Protein AF-A0A8T7E0Z8-F1 (afdb_monomer)

pLDDT: mean 89.21, std 12.43, range [36.22, 98.19]

Solvent-accessible surface area (backbone atoms only — not comparable to full-atom values): 10689 Å² total; per-residue (Å²): 96,47,60,47,101,85,69,46,82,72,46,82,66,68,66,33,73,78,75,70,43,74,81,34,28,75,43,94,92,25,42,79,48,28,55,31,69,34,90,83,66,40,49,34,35,26,38,23,43,36,38,66,87,48,61,83,74,34,41,53,45,33,23,52,83,53,35,34,35,33,34,78,54,96,43,99,46,40,29,39,28,16,30,32,50,44,98,86,53,36,30,38,37,34,30,42,32,56,85,49,95,92,49,66,42,33,40,34,40,29,41,35,41,74,61,92,69,58,57,64,38,74,30,55,72,43,84,73,48,69,48,38,46,80,67,67,44,96,71,61,54,60,52,39,45,41,76,75,53,94,61,25,34,41,36,35,22,50,27,87,91,38,97,87,46,46,72,45,83,45,79,50,68,70,84,78,81,86,62,90,82,72,80,78,76,73,132

Radius of gyration: 16.74 Å; Cα contacts (8 Å, |Δi|>4): 411; chains: 1; bounding box: 42×42×44 Å

Secondary structure (DSSP, 8-state):
-EE-TT--EEE--PPPHHHH-GGGSSSTTSSEEEEEEETTTEEEEEESS--TTS-TT-EEEEETTS-EEEE--SSTTEEEEEEEE-TTSPEEEEEEE---TTS--EEEEEEEE--SS-SEEEPEEEEEEEEEGGGT----EEEEEEE-STTEEEEEEE-TT-TT----EEEEE--SS--TT--PPP-

Nearest PDB structures (foldseek):
  7l5m-assembly1_A  TM=6.845E-01  e=2.514E+00  Escherichia coli
  3wvf-assembly2_B  TM=3.026E-01  e=6.698E+00  Escherichia coli UTI89

Structure (mmCIF, N/CA/C/O backbone):
data_AF-A0A8T7E0Z8-F1
#
_entry.id   AF-A0A8T7E0Z8-F1
#
loop_
_atom_site.group_PDB
_atom_site.id
_atom_site.type_symbol
_atom_site.label_atom_id
_atom_site.label_alt_id
_atom_site.label_comp_id
_atom_site.label_asym_id
_atom_site.label_entity_id
_atom_site.label_seq_id
_atom_site.pdbx_PDB_ins_code
_atom_site.Cartn_x
_atom_site.Cartn_y
_atom_site.Cartn_z
_atom_site.occupancy
_atom_site.B_iso_or_equiv
_atom_site.auth_seq_id
_atom_site.auth_comp_id
_atom_site.auth_asym_id
_atom_site.auth_atom_id
_atom_site.pdbx_PDB_model_num
ATOM 1 N N . ALA A 1 1 ? 10.326 -14.293 -6.756 1.00 81.19 1 ALA A N 1
ATOM 2 C CA . ALA A 1 1 ? 10.567 -15.648 -7.282 1.00 81.19 1 ALA A CA 1
ATOM 3 C C . ALA A 1 1 ? 9.232 -16.314 -7.600 1.00 81.19 1 ALA A C 1
ATOM 5 O O . ALA A 1 1 ? 8.250 -15.990 -6.938 1.00 81.19 1 ALA A O 1
ATOM 6 N N . SER A 1 2 ? 9.177 -17.195 -8.597 1.00 85.75 2 SER A N 1
ATOM 7 C CA . SER A 1 2 ? 8.034 -18.073 -8.858 1.00 85.75 2 SER A CA 1
ATOM 8 C C . SER A 1 2 ? 8.331 -19.482 -8.337 1.00 85.75 2 SER A C 1
ATOM 10 O O . SER A 1 2 ? 9.483 -19.922 -8.308 1.00 85.75 2 SER A O 1
ATOM 12 N N . TYR A 1 3 ? 7.290 -20.172 -7.868 1.00 93.06 3 TYR A N 1
ATOM 13 C CA . TYR A 1 3 ? 7.391 -21.507 -7.282 1.00 93.06 3 TYR A CA 1
ATOM 14 C C . TYR A 1 3 ? 6.322 -22.427 -7.870 1.00 93.06 3 TYR A C 1
ATOM 16 O O . TYR A 1 3 ? 5.216 -21.985 -8.189 1.00 93.06 3 TYR A O 1
ATOM 24 N N . SER A 1 4 ? 6.629 -23.718 -7.987 1.00 94.38 4 SER A N 1
ATOM 25 C CA . SER A 1 4 ? 5.628 -24.732 -8.315 1.00 94.38 4 SER A CA 1
ATOM 26 C C . SER A 1 4 ? 4.656 -24.920 -7.144 1.00 94.38 4 SER A C 1
ATOM 28 O O . SER A 1 4 ? 4.955 -24.576 -6.000 1.00 94.38 4 SER A O 1
ATOM 30 N N . ALA A 1 5 ? 3.509 -25.561 -7.385 1.00 95.62 5 ALA A N 1
ATOM 31 C CA . ALA A 1 5 ? 2.572 -25.932 -6.315 1.00 95.62 5 ALA A CA 1
ATOM 32 C C . ALA A 1 5 ? 3.169 -26.915 -5.281 1.00 95.62 5 ALA A C 1
ATOM 34 O O . ALA A 1 5 ? 2.545 -27.195 -4.262 1.00 95.62 5 ALA A O 1
ATOM 35 N N . ARG A 1 6 ? 4.369 -27.455 -5.539 1.00 96.25 6 ARG A N 1
ATOM 36 C CA . ARG A 1 6 ? 5.136 -28.295 -4.607 1.00 96.25 6 ARG A CA 1
ATOM 37 C C . ARG A 1 6 ? 6.185 -27.507 -3.818 1.00 96.25 6 ARG A C 1
ATOM 39 O O . ARG A 1 6 ? 6.915 -28.106 -3.037 1.00 96.25 6 ARG A O 1
ATOM 46 N N . GLY A 1 7 ? 6.269 -26.193 -4.023 1.00 93.88 7 GLY A N 1
ATOM 47 C CA . GLY A 1 7 ? 7.265 -25.327 -3.394 1.00 93.88 7 GLY A CA 1
ATOM 48 C C . GLY A 1 7 ? 8.644 -25.382 -4.053 1.00 93.88 7 GLY A C 1
ATOM 49 O O . GLY A 1 7 ? 9.616 -24.923 -3.462 1.00 93.88 7 GLY A O 1
ATOM 50 N N . GLU A 1 8 ? 8.761 -25.938 -5.261 1.00 96.75 8 GLU A N 1
ATOM 51 C CA . GLU A 1 8 ? 10.028 -25.937 -5.999 1.00 96.75 8 GLU A CA 1
ATOM 52 C C . GLU A 1 8 ? 10.253 -24.550 -6.601 1.00 96.75 8 GLU A C 1
ATOM 54 O O . GLU A 1 8 ? 9.352 -24.014 -7.245 1.00 96.75 8 GLU A O 1
ATOM 59 N N . HIS A 1 9 ? 11.436 -23.971 -6.393 1.00 95.56 9 HIS A N 1
ATOM 60 C CA . HIS A 1 9 ? 11.825 -22.712 -7.033 1.00 95.56 9 HIS A CA 1
ATOM 61 C C . HIS A 1 9 ? 11.876 -22.893 -8.552 1.00 95.56 9 HIS A C 1
ATOM 63 O O . HIS A 1 9 ? 12.417 -23.886 -9.040 1.00 95.56 9 HIS A O 1
ATOM 69 N N . LEU A 1 10 ? 11.277 -21.953 -9.281 1.00 94.69 10 LEU A N 1
ATOM 70 C CA . LEU A 1 10 ? 11.230 -21.965 -10.740 1.00 94.69 10 LEU A CA 1
ATOM 71 C C . LEU A 1 10 ? 12.103 -20.852 -11.317 1.00 94.69 10 LEU A C 1
ATOM 73 O O . LEU A 1 10 ? 12.987 -21.123 -12.126 1.00 94.69 10 LEU A O 1
ATOM 77 N N . GLU A 1 11 ? 11.869 -19.608 -10.901 1.00 93.88 11 GLU A N 1
ATOM 78 C CA . GLU A 1 11 ? 12.638 -18.463 -11.382 1.00 93.88 11 GLU A CA 1
ATOM 79 C C . GLU A 1 11 ? 12.689 -17.324 -10.361 1.00 93.88 11 GLU A C 1
ATOM 81 O O . GLU A 1 11 ? 11.813 -17.188 -9.502 1.00 93.88 11 GLU A O 1
ATOM 86 N N . ASP A 1 12 ? 13.688 -16.456 -10.489 1.00 91.81 12 ASP A N 1
ATOM 87 C CA . ASP A 1 12 ? 13.732 -15.196 -9.756 1.00 91.81 12 ASP A CA 1
ATOM 88 C C . ASP A 1 12 ? 13.070 -14.080 -10.555 1.00 91.81 12 ASP A C 1
ATOM 90 O O . ASP A 1 12 ? 13.230 -13.965 -11.768 1.00 91.81 12 ASP A O 1
ATOM 94 N N . VAL A 1 13 ? 12.339 -13.226 -9.843 1.00 88.31 13 VAL A N 1
ATOM 95 C CA . VAL A 1 13 ? 11.720 -12.041 -10.431 1.00 88.31 13 VAL A CA 1
ATOM 96 C C . VAL A 1 13 ? 12.538 -10.845 -9.985 1.00 88.31 13 VAL A C 1
ATOM 98 O O . VAL A 1 13 ? 12.692 -10.609 -8.787 1.00 88.31 13 VAL A O 1
ATOM 101 N N . ALA A 1 14 ? 13.088 -10.115 -10.947 1.00 91.69 14 ALA A N 1
ATOM 102 C CA . ALA A 1 14 ? 13.960 -8.994 -10.657 1.00 91.69 14 ALA A CA 1
ATOM 103 C C . ALA A 1 14 ? 13.147 -7.755 -10.253 1.00 91.69 14 ALA A C 1
ATOM 105 O O . ALA A 1 14 ? 12.224 -7.349 -10.958 1.00 91.69 14 ALA A O 1
ATOM 106 N N . LEU A 1 15 ? 13.525 -7.125 -9.140 1.00 94.69 15 LEU A N 1
ATOM 107 C CA . LEU A 1 15 ? 12.988 -5.823 -8.740 1.00 94.69 15 LEU A CA 1
ATOM 108 C C . LEU A 1 15 ? 13.509 -4.708 -9.667 1.00 94.69 15 LEU A C 1
ATOM 110 O O . LEU A 1 15 ? 14.567 -4.877 -10.282 1.00 94.69 15 LEU A O 1
ATOM 114 N N . PRO A 1 16 ? 12.840 -3.549 -9.757 1.00 94.38 16 PRO A N 1
ATOM 115 C CA . PRO A 1 16 ? 13.440 -2.330 -10.296 1.00 94.38 16 PRO A CA 1
ATOM 116 C C . PRO A 1 16 ? 14.778 -2.024 -9.614 1.00 94.38 16 PRO A C 1
ATOM 118 O O . PRO A 1 16 ? 14.910 -2.243 -8.414 1.00 94.38 16 PRO A O 1
ATOM 121 N N . GLU A 1 17 ? 15.764 -1.519 -10.361 1.00 93.62 17 GLU A N 1
ATOM 122 C CA . GLU A 1 17 ? 17.135 -1.292 -9.861 1.00 93.62 17 GLU A CA 1
ATOM 123 C C . GLU A 1 17 ? 17.160 -0.483 -8.559 1.00 93.62 17 GLU A C 1
ATOM 125 O O . GLU A 1 17 ? 17.819 -0.870 -7.600 1.00 93.62 17 GLU A O 1
ATOM 130 N N . VAL A 1 18 ? 16.336 0.563 -8.497 1.00 94.00 18 VAL A N 1
ATOM 131 C CA . VAL A 1 18 ? 16.190 1.436 -7.329 1.00 94.00 18 VAL A CA 1
ATOM 132 C C . VAL A 1 18 ? 15.723 0.710 -6.059 1.00 94.00 18 VAL A C 1
ATOM 134 O O . VAL A 1 18 ? 16.072 1.127 -4.963 1.00 94.00 18 VAL A O 1
ATOM 137 N N . LEU A 1 19 ? 14.986 -0.397 -6.190 1.00 96.06 19 LEU A N 1
ATOM 138 C CA . LEU A 1 19 ? 14.478 -1.185 -5.061 1.00 96.06 19 LEU A CA 1
ATOM 139 C C . LEU A 1 19 ? 15.424 -2.321 -4.649 1.00 96.06 19 LEU A C 1
ATOM 141 O O . LEU A 1 19 ? 15.155 -3.012 -3.670 1.00 96.06 19 LEU A O 1
ATOM 145 N N . ARG A 1 20 ? 16.511 -2.562 -5.394 1.00 94.56 20 ARG A N 1
ATOM 146 C CA . ARG A 1 20 ? 17.470 -3.639 -5.087 1.00 94.56 20 ARG A CA 1
ATOM 147 C C . ARG A 1 20 ? 18.509 -3.239 -4.046 1.00 94.56 20 ARG A C 1
ATOM 149 O O . ARG A 1 20 ? 19.132 -4.121 -3.462 1.00 94.56 20 ARG A O 1
ATOM 156 N N . ASP A 1 21 ? 18.736 -1.942 -3.870 1.00 94.25 21 ASP A N 1
ATOM 157 C CA . ASP A 1 21 ? 19.735 -1.425 -2.941 1.00 94.25 21 ASP A CA 1
ATOM 158 C C . ASP A 1 21 ? 19.085 -1.064 -1.602 1.00 94.25 21 ASP A C 1
ATOM 160 O O . ASP A 1 21 ? 18.307 -0.113 -1.516 1.00 94.25 21 ASP A O 1
ATOM 164 N N . GLY A 1 22 ? 19.440 -1.812 -0.553 1.00 92.94 22 GLY A N 1
ATOM 165 C CA . GLY A 1 22 ? 19.007 -1.565 0.824 1.00 92.94 22 GLY A CA 1
ATOM 166 C C . GLY A 1 22 ? 19.313 -0.141 1.314 1.00 92.94 22 GLY A C 1
ATOM 167 O O . GLY A 1 22 ? 18.581 0.400 2.136 1.00 92.94 22 GLY A O 1
ATOM 168 N N . ALA A 1 23 ? 20.351 0.508 0.774 1.00 94.25 23 ALA A N 1
ATOM 169 C CA . ALA A 1 23 ? 20.716 1.878 1.139 1.00 94.25 23 ALA A CA 1
ATOM 170 C C . ALA A 1 23 ? 19.708 2.937 0.649 1.00 94.25 23 ALA A C 1
ATOM 172 O O . ALA A 1 23 ? 19.714 4.067 1.146 1.00 94.25 23 ALA A O 1
ATOM 173 N N . ASN A 1 24 ? 18.836 2.586 -0.303 1.00 96.19 24 ASN A N 1
ATOM 174 C CA . ASN A 1 24 ? 17.777 3.480 -0.767 1.00 96.19 24 ASN A CA 1
ATOM 175 C C . ASN A 1 24 ? 16.579 3.520 0.194 1.00 96.19 24 ASN A C 1
ATOM 177 O O . ASN A 1 24 ? 15.737 4.401 0.055 1.00 96.19 24 ASN A O 1
ATOM 181 N N . TYR A 1 25 ? 16.480 2.614 1.167 1.00 96.50 25 TYR A N 1
ATOM 182 C CA . TYR A 1 25 ? 15.392 2.602 2.147 1.00 96.50 25 TYR A CA 1
ATOM 183 C C . TYR A 1 25 ? 15.758 3.417 3.390 1.00 96.50 25 TYR A C 1
ATOM 185 O O . TYR A 1 25 ? 16.934 3.611 3.698 1.00 96.50 25 TYR A O 1
ATOM 193 N N . GLN A 1 26 ? 14.746 3.919 4.106 1.00 92.62 26 GLN A N 1
ATOM 194 C CA . GLN A 1 26 ? 14.960 4.734 5.313 1.00 92.62 26 GLN A CA 1
ATOM 195 C C . GLN A 1 26 ? 15.689 3.945 6.406 1.00 92.62 2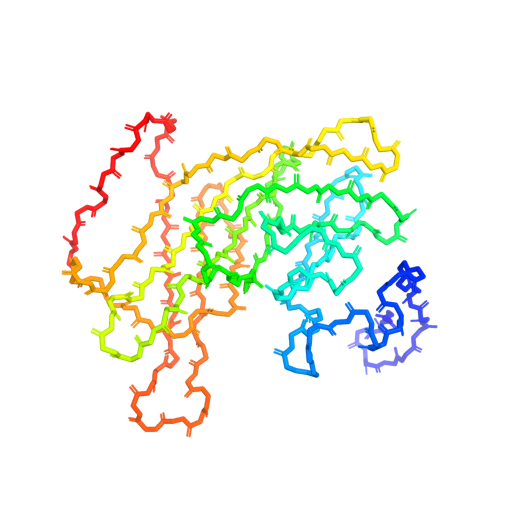6 GLN A C 1
ATOM 197 O O . GLN A 1 26 ? 16.611 4.457 7.040 1.00 92.62 26 GLN A O 1
ATOM 202 N N . ASP A 1 27 ? 15.287 2.690 6.598 1.00 92.56 27 ASP A N 1
ATOM 203 C CA . ASP A 1 27 ? 15.963 1.702 7.426 1.00 92.56 27 ASP A CA 1
ATOM 204 C C . ASP A 1 27 ? 15.498 0.284 7.044 1.00 92.56 27 ASP A C 1
ATOM 206 O O . ASP A 1 27 ? 14.589 0.114 6.231 1.00 92.56 27 ASP A O 1
ATOM 210 N N . ALA A 1 28 ? 16.122 -0.737 7.637 1.00 88.75 28 ALA A N 1
ATOM 211 C CA . ALA A 1 28 ? 15.857 -2.146 7.327 1.00 88.75 28 ALA A CA 1
ATOM 212 C C . ALA A 1 28 ? 14.431 -2.622 7.683 1.00 88.75 28 ALA A C 1
ATOM 214 O O . ALA A 1 28 ? 14.014 -3.677 7.219 1.00 88.75 28 ALA A O 1
ATOM 215 N N . ASN A 1 29 ? 13.684 -1.877 8.506 1.00 86.88 29 ASN A N 1
ATOM 216 C CA . ASN A 1 29 ? 12.277 -2.146 8.832 1.00 86.88 29 ASN A CA 1
ATOM 217 C C . ASN A 1 29 ? 11.316 -1.259 8.023 1.00 86.88 29 ASN A C 1
ATOM 219 O O . ASN A 1 29 ? 10.178 -1.064 8.445 1.00 86.88 29 ASN A O 1
ATOM 223 N N . LYS A 1 30 ? 11.794 -0.631 6.942 1.00 90.25 30 LYS A N 1
ATOM 224 C CA . LYS A 1 30 ? 11.011 0.235 6.044 1.00 90.25 30 LYS A CA 1
ATOM 225 C C . LYS A 1 30 ? 11.224 -0.141 4.580 1.00 90.25 30 LYS A C 1
ATOM 227 O O . LYS A 1 30 ? 11.164 0.719 3.700 1.00 90.25 30 LYS A O 1
ATOM 232 N N . GLU A 1 31 ? 11.529 -1.415 4.341 1.00 94.44 31 GLU A N 1
ATOM 233 C CA . GLU A 1 31 ? 11.707 -1.971 3.003 1.00 94.44 31 GLU A CA 1
ATOM 234 C C . GLU A 1 31 ? 10.348 -2.212 2.319 1.00 94.44 31 GLU A C 1
ATOM 236 O O . GLU A 1 31 ? 9.385 -1.492 2.578 1.00 94.44 31 GLU A O 1
ATOM 241 N N . LEU A 1 32 ? 10.268 -3.156 1.378 1.00 95.38 32 LEU A N 1
ATOM 242 C CA . LEU A 1 32 ? 9.035 -3.469 0.652 1.00 95.38 32 LEU A CA 1
ATOM 243 C C . LEU A 1 32 ? 7.978 -4.074 1.581 1.00 95.38 32 LEU A C 1
ATOM 245 O O . LEU A 1 32 ? 8.173 -5.169 2.096 1.00 95.38 32 LEU A O 1
ATOM 249 N N . GLU A 1 33 ?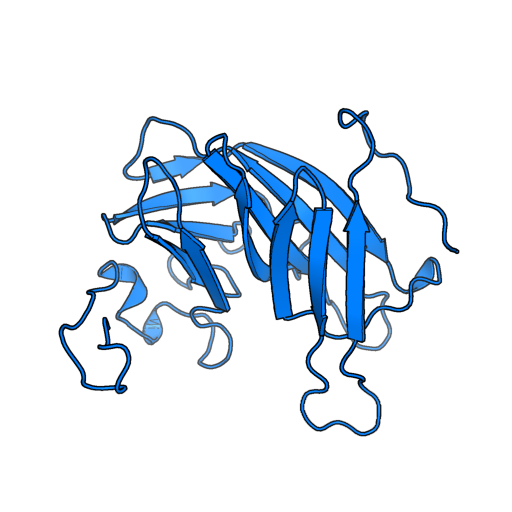 6.831 -3.405 1.697 1.00 94.19 33 GLU A N 1
ATOM 250 C CA . GLU A 1 33 ? 5.728 -3.829 2.579 1.00 94.19 33 GLU A CA 1
ATOM 251 C C . GLU A 1 33 ? 4.504 -4.336 1.826 1.00 94.19 33 GLU A C 1
ATOM 253 O O . GLU A 1 33 ? 3.611 -4.959 2.392 1.00 94.19 33 GLU A O 1
ATOM 258 N N . SER A 1 34 ? 4.412 -4.060 0.527 1.00 95.81 34 SER A N 1
ATOM 259 C CA . SER A 1 34 ? 3.174 -4.319 -0.200 1.00 95.81 34 SER A CA 1
ATOM 260 C C . SER A 1 34 ? 3.391 -4.812 -1.619 1.00 95.81 34 SER A C 1
ATOM 262 O O . SER A 1 34 ? 4.387 -4.506 -2.284 1.00 95.81 34 SER A O 1
ATOM 264 N N . LEU A 1 35 ? 2.419 -5.593 -2.087 1.00 95.88 35 LEU A N 1
ATOM 265 C CA . LEU A 1 35 ? 2.407 -6.225 -3.395 1.00 95.88 35 LEU A CA 1
ATOM 266 C C . LEU A 1 35 ? 0.972 -6.261 -3.923 1.00 95.88 35 LEU A C 1
ATOM 268 O O . LEU A 1 35 ? 0.056 -6.591 -3.177 1.00 95.88 35 LEU A O 1
ATOM 272 N N . ALA A 1 36 ? 0.778 -5.984 -5.209 1.00 96.81 36 ALA A N 1
ATOM 273 C CA . ALA A 1 36 ? -0.506 -6.186 -5.875 1.00 96.81 36 ALA A CA 1
ATOM 274 C C . ALA A 1 36 ? -0.316 -6.616 -7.336 1.00 96.81 36 ALA A C 1
ATOM 276 O O . ALA A 1 36 ? 0.710 -6.329 -7.955 1.00 96.81 36 ALA A O 1
ATOM 277 N N . SER A 1 37 ? -1.308 -7.305 -7.904 1.00 95.81 37 SER A N 1
ATOM 278 C CA . SER A 1 37 ? -1.331 -7.655 -9.328 1.00 95.81 37 SER A CA 1
ATOM 279 C C . SER A 1 37 ? -2.272 -6.720 -10.079 1.00 95.81 37 SER A C 1
ATOM 281 O O . SER A 1 37 ? -3.465 -6.685 -9.795 1.00 95.81 37 SER A O 1
ATOM 283 N N . HIS A 1 38 ? -1.735 -5.980 -11.046 1.00 95.94 38 HIS A N 1
ATOM 284 C CA . HIS A 1 38 ? -2.467 -4.989 -11.821 1.00 95.9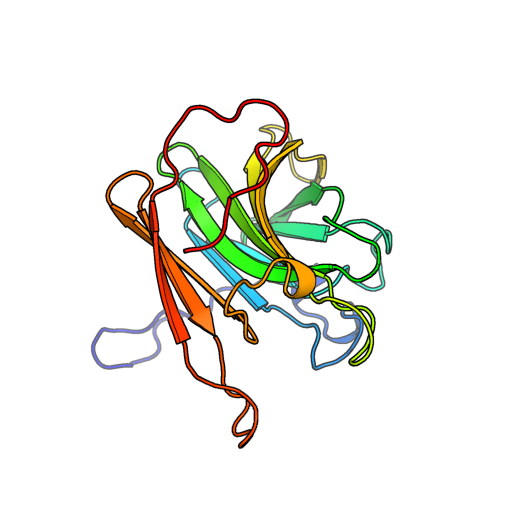4 38 HIS A CA 1
ATOM 285 C C . HIS A 1 38 ? -2.658 -5.441 -13.280 1.00 95.94 38 HIS A C 1
ATOM 287 O O . HIS A 1 38 ? -1.701 -5.919 -13.896 1.00 95.94 38 HIS A O 1
ATOM 293 N N . PRO A 1 39 ? -3.849 -5.233 -13.883 1.00 94.06 39 PRO A N 1
ATOM 294 C CA . PRO A 1 39 ? -4.174 -5.731 -15.225 1.00 94.06 39 PRO A CA 1
ATOM 295 C C . PRO A 1 39 ? -3.230 -5.230 -16.329 1.00 94.06 39 PRO A C 1
ATOM 297 O O . PRO A 1 39 ? -2.857 -5.999 -17.208 1.00 94.06 39 PRO A O 1
ATOM 300 N N . GLU A 1 40 ? -2.820 -3.960 -16.278 1.00 92.94 40 GLU A N 1
ATOM 301 C CA . GLU A 1 40 ? -1.946 -3.358 -17.302 1.00 92.94 40 GLU A CA 1
ATOM 302 C C . GLU A 1 40 ? -0.479 -3.198 -16.872 1.00 92.94 40 GLU A C 1
ATOM 304 O O . GLU A 1 40 ? 0.435 -3.491 -17.636 1.00 92.94 40 GLU A O 1
ATOM 309 N N . ALA A 1 41 ? -0.225 -2.724 -15.648 1.00 93.50 41 ALA A N 1
ATOM 310 C CA . ALA A 1 41 ? 1.118 -2.493 -15.120 1.00 93.50 41 ALA A CA 1
ATOM 311 C C . ALA A 1 41 ? 1.832 -3.758 -14.599 1.00 93.50 41 ALA A C 1
ATOM 313 O O . ALA A 1 41 ? 3.007 -3.678 -14.235 1.00 93.50 41 ALA A O 1
ATOM 314 N N . GLY A 1 42 ? 1.159 -4.913 -14.567 1.00 94.19 42 GLY A N 1
ATOM 315 C CA . GLY A 1 42 ? 1.716 -6.157 -14.044 1.00 94.19 42 GLY A CA 1
ATOM 316 C C . GLY A 1 42 ? 1.833 -6.141 -12.520 1.00 94.19 42 GLY A C 1
ATOM 317 O O . GLY A 1 42 ? 0.945 -5.658 -11.825 1.00 94.19 42 GLY A O 1
ATOM 318 N N . ILE A 1 43 ? 2.913 -6.701 -11.978 1.00 95.56 43 ILE A N 1
ATOM 319 C CA . ILE A 1 43 ? 3.128 -6.719 -10.527 1.00 95.56 43 ILE A CA 1
ATOM 320 C C . ILE A 1 43 ? 3.566 -5.335 -10.042 1.00 95.56 43 ILE A C 1
ATOM 322 O O . ILE A 1 43 ? 4.526 -4.762 -10.567 1.00 95.56 43 ILE A O 1
ATOM 326 N N . LEU A 1 44 ? 2.866 -4.841 -9.025 1.00 97.31 44 LEU A N 1
ATOM 327 C CA . LEU A 1 44 ? 3.139 -3.607 -8.305 1.00 97.31 44 LEU A CA 1
ATOM 328 C C . LEU A 1 44 ? 3.709 -3.918 -6.923 1.00 97.31 44 LEU A C 1
ATOM 330 O O . LEU A 1 44 ? 3.293 -4.885 -6.290 1.00 97.31 44 LEU A O 1
ATOM 334 N N . THR A 1 45 ? 4.612 -3.075 -6.437 1.00 97.56 45 THR A N 1
ATOM 335 C CA . THR A 1 45 ? 5.141 -3.109 -5.072 1.00 97.56 45 THR A CA 1
ATOM 336 C C . THR A 1 45 ? 5.425 -1.699 -4.566 1.00 97.56 45 THR A C 1
ATOM 338 O O . THR A 1 45 ? 5.562 -0.767 -5.364 1.00 97.56 45 THR A O 1
ATOM 341 N N . ALA A 1 46 ? 5.501 -1.533 -3.251 1.00 97.38 46 ALA A N 1
ATOM 342 C CA . ALA A 1 46 ? 5.879 -0.276 -2.628 1.00 97.38 46 ALA A CA 1
ATOM 343 C C . ALA A 1 46 ? 6.602 -0.505 -1.289 1.00 97.38 46 ALA A C 1
ATOM 345 O O . ALA A 1 46 ? 6.267 -1.463 -0.579 1.00 97.38 46 ALA A O 1
ATOM 346 N N . PRO A 1 47 ? 7.575 0.359 -0.944 1.00 97.19 47 PRO A N 1
ATOM 347 C CA . PRO A 1 47 ? 8.153 0.403 0.393 1.00 97.19 47 PRO A CA 1
ATOM 348 C C . PRO A 1 47 ? 7.163 0.919 1.447 1.00 97.19 47 PRO A C 1
ATOM 350 O O . PRO A 1 47 ? 6.203 1.609 1.095 1.00 97.19 47 PRO A O 1
ATOM 353 N N . GLU A 1 48 ? 7.429 0.650 2.733 1.00 96.44 48 GLU A N 1
ATOM 354 C CA . GLU A 1 48 ? 6.644 1.232 3.838 1.00 96.44 48 GLU A CA 1
ATOM 355 C C . GLU A 1 48 ? 6.689 2.763 3.806 1.00 96.44 48 GLU A C 1
ATOM 357 O O . GLU A 1 48 ? 5.690 3.446 4.032 1.00 96.44 48 GLU A O 1
ATOM 362 N N . ALA A 1 49 ? 7.884 3.296 3.553 1.00 95.62 49 ALA A N 1
ATOM 363 C CA . ALA A 1 49 ? 8.209 4.710 3.628 1.00 95.62 49 ALA A CA 1
ATOM 364 C C . ALA A 1 49 ? 8.858 5.189 2.319 1.00 95.62 49 ALA A C 1
ATOM 366 O O . ALA A 1 49 ? 9.381 4.372 1.556 1.00 95.62 49 ALA A O 1
ATOM 367 N N . PRO A 1 50 ? 8.874 6.507 2.049 1.00 95.25 50 PRO A N 1
ATOM 368 C CA . PRO A 1 50 ? 9.582 7.057 0.895 1.00 95.25 50 PRO A CA 1
ATOM 369 C C . PRO A 1 50 ? 11.051 6.624 0.898 1.00 95.25 50 PRO A C 1
ATOM 371 O O . PRO A 1 50 ? 11.686 6.622 1.954 1.00 95.25 50 PRO A O 1
ATOM 374 N N . LEU A 1 51 ? 11.616 6.302 -0.266 1.00 95.19 51 LEU A N 1
ATOM 375 C CA . LEU A 1 51 ? 13.051 6.025 -0.368 1.00 95.19 51 LEU A CA 1
ATOM 376 C C . LEU A 1 51 ? 13.869 7.265 0.034 1.00 95.19 51 LEU A C 1
ATOM 378 O O . LEU A 1 51 ? 13.422 8.399 -0.127 1.00 95.19 51 LEU A O 1
ATOM 382 N N . THR A 1 52 ? 15.095 7.075 0.517 1.00 93.88 52 THR A N 1
ATOM 383 C CA . THR A 1 52 ? 16.002 8.163 0.937 1.00 93.88 52 THR A CA 1
ATOM 384 C C . THR A 1 52 ? 16.381 9.102 -0.207 1.00 93.88 52 THR A C 1
ATOM 386 O O . THR A 1 52 ? 16.715 10.264 0.019 1.00 93.88 52 THR A O 1
ATOM 389 N N . ILE A 1 53 ? 16.313 8.601 -1.439 1.00 89.06 53 ILE A N 1
ATOM 390 C CA . ILE A 1 53 ? 16.570 9.347 -2.673 1.00 89.06 53 ILE A CA 1
ATOM 391 C C . ILE A 1 53 ? 15.341 10.113 -3.190 1.00 89.06 53 ILE A C 1
ATOM 393 O O . ILE A 1 53 ? 15.460 10.892 -4.136 1.00 89.06 53 ILE A O 1
ATOM 397 N N . ASP A 1 54 ? 14.165 9.860 -2.613 1.00 86.75 54 ASP A N 1
ATOM 398 C CA . ASP A 1 54 ? 12.897 10.450 -3.023 1.00 86.75 54 ASP A CA 1
ATOM 399 C C . ASP A 1 54 ? 12.524 11.656 -2.150 1.00 86.75 54 ASP A C 1
ATOM 401 O O . ASP A 1 54 ? 13.136 11.935 -1.118 1.00 86.75 54 ASP A O 1
ATOM 405 N N . ALA A 1 55 ? 11.505 12.405 -2.581 1.00 84.31 55 ALA A N 1
ATOM 406 C CA . ALA A 1 55 ? 10.938 13.461 -1.755 1.00 84.31 55 ALA A CA 1
ATOM 407 C C . ALA A 1 55 ? 10.299 12.832 -0.495 1.00 84.31 55 ALA A C 1
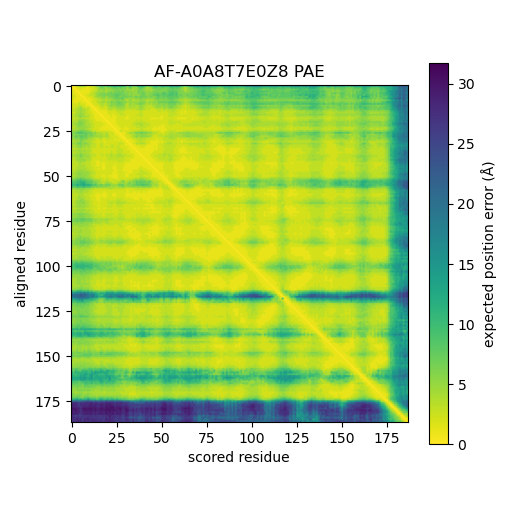ATOM 409 O O . ALA A 1 55 ? 9.469 11.929 -0.629 1.00 84.31 55 ALA A O 1
ATOM 410 N N . PRO A 1 56 ? 10.653 13.286 0.722 1.00 84.19 56 PRO A N 1
ATOM 411 C CA . PRO A 1 56 ? 10.224 12.643 1.967 1.00 84.19 56 PRO A CA 1
ATOM 412 C C . PRO A 1 56 ? 8.721 12.797 2.249 1.00 84.19 56 PRO A C 1
ATOM 414 O O . PRO A 1 56 ? 8.195 12.168 3.159 1.00 84.19 56 PRO A O 1
ATOM 417 N N . ASP A 1 57 ? 8.026 13.638 1.486 1.00 90.62 57 ASP A N 1
ATOM 418 C CA . ASP A 1 57 ? 6.599 13.929 1.592 1.00 90.62 57 ASP A CA 1
ATOM 419 C C . ASP A 1 57 ? 5.759 13.203 0.525 1.00 90.62 57 ASP A C 1
ATOM 421 O O . ASP A 1 57 ? 4.623 13.596 0.253 1.00 90.62 57 ASP A O 1
ATOM 425 N N . ARG A 1 58 ? 6.299 12.154 -0.113 1.00 94.88 58 ARG A N 1
ATOM 426 C CA . ARG A 1 58 ? 5.614 11.383 -1.162 1.00 94.88 58 ARG A CA 1
ATOM 427 C C . ARG A 1 58 ? 5.797 9.885 -0.981 1.00 94.88 58 ARG A C 1
ATOM 429 O O . ARG A 1 58 ? 6.920 9.400 -0.921 1.00 94.88 58 ARG A O 1
ATOM 436 N N . LEU A 1 59 ? 4.695 9.140 -1.004 1.00 96.62 59 LEU A N 1
ATOM 437 C CA . LEU A 1 59 ? 4.734 7.683 -1.159 1.00 96.62 59 LEU A CA 1
ATOM 438 C C . LEU A 1 59 ? 4.803 7.326 -2.645 1.00 96.62 59 LEU A C 1
ATOM 440 O O . LEU A 1 59 ? 4.357 8.104 -3.493 1.00 96.62 59 LEU A O 1
ATOM 444 N N . ALA A 1 60 ? 5.350 6.153 -2.964 1.00 96.25 60 ALA A N 1
ATOM 445 C CA . ALA A 1 60 ? 5.508 5.707 -4.342 1.00 96.25 60 ALA A CA 1
ATOM 446 C C . ALA A 1 60 ? 5.154 4.229 -4.539 1.00 96.25 60 ALA A C 1
ATOM 448 O O . ALA A 1 60 ? 5.506 3.377 -3.730 1.00 96.25 60 ALA A O 1
ATOM 449 N N . ILE A 1 61 ? 4.496 3.939 -5.663 1.00 97.44 61 ILE A N 1
ATOM 450 C CA . ILE A 1 61 ? 4.226 2.592 -6.173 1.00 97.44 61 ILE A CA 1
ATOM 451 C C . ILE A 1 61 ? 5.133 2.343 -7.370 1.00 97.44 61 ILE A C 1
ATOM 453 O O . ILE A 1 61 ? 5.260 3.189 -8.258 1.00 97.44 61 ILE A O 1
ATOM 457 N N . TYR A 1 62 ? 5.712 1.151 -7.424 1.00 96.75 62 TYR A N 1
ATOM 458 C CA . TYR A 1 62 ? 6.602 0.707 -8.483 1.00 96.75 62 TYR A CA 1
ATOM 459 C C . TYR A 1 62 ? 6.015 -0.527 -9.148 1.00 96.75 62 TYR A C 1
ATOM 461 O O . TYR A 1 62 ? 5.628 -1.481 -8.483 1.00 96.75 62 TYR A O 1
ATOM 469 N N . SER A 1 63 ? 6.001 -0.548 -10.473 1.00 95.94 63 SER A N 1
ATOM 470 C CA . SER A 1 63 ? 5.834 -1.798 -11.211 1.00 95.94 63 SER A CA 1
ATOM 471 C C . SER A 1 63 ? 7.181 -2.494 -11.379 1.00 95.94 63 SER A C 1
ATOM 473 O O . SER A 1 63 ? 8.213 -1.833 -11.521 1.00 95.94 63 SER A O 1
ATOM 475 N N . LEU A 1 64 ? 7.178 -3.821 -11.500 1.00 94.06 64 LEU A N 1
ATOM 476 C CA . LEU A 1 64 ? 8.402 -4.568 -11.824 1.00 94.06 64 LEU A CA 1
ATOM 477 C C . LEU A 1 64 ? 8.961 -4.250 -13.221 1.00 94.06 64 LEU A C 1
ATOM 479 O O . LEU A 1 64 ? 10.131 -4.502 -13.491 1.00 94.06 64 LEU A O 1
ATOM 483 N N . SER A 1 65 ? 8.154 -3.634 -14.090 1.00 92.12 65 SER A N 1
ATOM 484 C CA . SER A 1 65 ? 8.599 -3.110 -15.389 1.00 92.12 65 SER A CA 1
ATOM 485 C C . SER A 1 65 ? 9.392 -1.796 -15.295 1.00 92.12 65 SER A C 1
ATOM 487 O O . SER A 1 65 ? 9.882 -1.305 -16.308 1.00 92.12 65 SER A O 1
ATOM 489 N N . GLY A 1 66 ? 9.517 -1.212 -14.097 1.00 91.69 66 GLY A N 1
ATOM 490 C CA . GLY A 1 66 ? 10.253 0.032 -13.855 1.00 91.69 66 GLY A CA 1
ATOM 491 C C . GLY A 1 66 ? 9.408 1.308 -13.923 1.00 91.69 66 GLY A C 1
ATOM 492 O O . GLY A 1 66 ? 9.941 2.390 -13.699 1.00 91.69 66 GLY A O 1
ATOM 493 N N . ARG A 1 67 ? 8.096 1.213 -14.192 1.00 94.06 67 ARG A N 1
ATOM 494 C CA . ARG A 1 67 ? 7.165 2.353 -14.050 1.00 94.06 67 ARG A CA 1
ATOM 495 C C . ARG A 1 67 ? 6.993 2.703 -12.570 1.00 94.06 67 ARG A C 1
ATOM 497 O O . ARG A 1 67 ? 6.893 1.788 -11.752 1.00 94.06 67 ARG A O 1
ATOM 504 N N . ARG A 1 68 ? 6.907 3.994 -12.258 1.00 94.94 68 ARG A N 1
ATOM 505 C CA . ARG A 1 68 ? 6.742 4.546 -10.912 1.00 94.94 68 ARG A CA 1
ATOM 506 C C . ARG A 1 68 ? 5.644 5.606 -10.887 1.00 94.94 68 ARG A C 1
ATOM 508 O O . ARG A 1 68 ? 5.583 6.467 -11.766 1.00 94.94 68 ARG A O 1
ATOM 515 N N . TRP A 1 69 ? 4.851 5.588 -9.822 1.00 96.50 69 TRP A N 1
ATOM 516 C CA . TRP A 1 69 ? 3.859 6.614 -9.524 1.00 96.50 69 TRP A CA 1
ATOM 517 C C . TRP A 1 69 ? 4.022 7.117 -8.102 1.00 96.50 69 TRP A C 1
ATOM 519 O O . TRP A 1 69 ? 4.221 6.308 -7.202 1.00 96.50 69 TRP A O 1
ATOM 529 N N . GLN A 1 70 ? 3.913 8.426 -7.893 1.00 95.69 70 GLN A N 1
ATOM 530 C CA . GLN A 1 70 ? 3.995 9.033 -6.564 1.00 95.69 70 GLN A CA 1
ATOM 531 C C . GLN A 1 70 ? 2.698 9.745 -6.186 1.00 95.69 70 GLN A C 1
ATOM 533 O O . GLN A 1 70 ? 1.976 10.229 -7.056 1.00 95.69 70 GLN A O 1
ATOM 538 N N . PHE A 1 71 ? 2.396 9.810 -4.894 1.00 95.88 71 PHE A N 1
ATOM 539 C CA . PHE A 1 71 ? 1.192 10.464 -4.389 1.00 95.88 71 PHE A CA 1
ATOM 540 C C . PHE A 1 71 ? 1.388 10.997 -2.969 1.00 95.88 71 PHE A C 1
ATOM 542 O O . PHE A 1 71 ? 2.287 10.589 -2.231 1.00 95.88 71 PHE A O 1
ATOM 549 N N . GLU A 1 72 ? 0.521 11.937 -2.604 1.00 95.75 72 GLU A N 1
ATOM 550 C CA . GLU A 1 72 ? 0.483 12.563 -1.284 1.00 95.75 72 GLU A CA 1
ATOM 551 C C . GLU A 1 72 ? 0.088 11.542 -0.206 1.00 95.75 72 GLU A C 1
ATOM 553 O O . GLU A 1 72 ? -0.963 10.906 -0.355 1.00 95.75 72 GLU A O 1
ATOM 558 N N . PRO A 1 73 ? 0.851 11.376 0.888 1.00 95.88 73 PRO A N 1
ATOM 559 C CA . PRO A 1 73 ? 0.472 10.524 2.016 1.00 95.88 73 PRO A CA 1
ATOM 560 C C . PRO A 1 73 ? -0.773 11.055 2.746 1.00 95.88 73 PRO A C 1
ATOM 562 O O . PRO A 1 73 ? -1.117 12.232 2.644 1.00 95.88 73 PRO A O 1
ATOM 565 N N . VAL A 1 74 ? -1.459 10.209 3.524 1.00 95.56 74 VAL A N 1
ATOM 566 C CA . VAL A 1 74 ? -2.618 10.666 4.328 1.00 95.56 74 VAL A CA 1
ATOM 567 C C . VAL A 1 74 ? -2.217 11.610 5.477 1.00 95.56 74 VAL A C 1
ATOM 569 O O . VAL A 1 74 ? -3.049 12.354 6.004 1.00 95.56 74 VAL A O 1
ATOM 572 N N . GLY A 1 75 ? -0.942 11.593 5.871 1.00 93.88 75 GLY A N 1
ATOM 573 C CA . GLY A 1 75 ? -0.366 12.470 6.883 1.00 93.88 75 GLY A CA 1
ATOM 574 C C . GLY A 1 75 ? 1.157 12.359 6.957 1.00 93.88 75 GLY A C 1
ATOM 575 O O . GLY A 1 75 ? 1.758 11.500 6.323 1.00 93.88 75 GLY A O 1
ATOM 576 N N . GLU A 1 76 ? 1.771 13.226 7.762 1.00 92.31 76 GLU A N 1
ATOM 577 C CA . GLU A 1 76 ? 3.233 13.349 7.915 1.00 92.31 76 GLU A CA 1
ATOM 578 C C . GLU A 1 76 ? 3.932 12.044 8.338 1.00 92.31 76 GLU A C 1
ATOM 580 O O . GLU A 1 76 ? 5.075 11.812 7.965 1.00 92.31 76 GLU A O 1
ATOM 585 N N . HIS A 1 77 ? 3.253 11.185 9.102 1.00 93.88 77 HIS A N 1
ATOM 586 C CA . HIS A 1 77 ? 3.801 9.921 9.602 1.00 93.88 77 HIS A CA 1
ATOM 587 C C . HIS A 1 77 ? 3.127 8.712 8.941 1.00 93.88 77 HIS A C 1
ATOM 589 O O . HIS A 1 77 ? 2.889 7.697 9.601 1.00 93.88 77 HIS A O 1
ATOM 595 N N . SER A 1 78 ? 2.741 8.858 7.670 1.00 95.25 78 SER A N 1
ATOM 596 C CA . SER A 1 78 ? 2.095 7.790 6.914 1.00 95.25 78 SER A CA 1
ATOM 597 C C . SER A 1 78 ? 3.095 6.725 6.480 1.00 95.25 78 SER A C 1
ATOM 599 O O . SER A 1 78 ? 4.160 7.035 5.950 1.00 95.25 78 SER A O 1
ATOM 601 N N . ALA A 1 79 ? 2.697 5.478 6.676 1.00 95.81 79 ALA A N 1
ATOM 602 C CA . ALA A 1 79 ? 3.358 4.269 6.228 1.00 95.81 79 ALA A CA 1
ATOM 603 C C . ALA A 1 79 ? 2.400 3.500 5.315 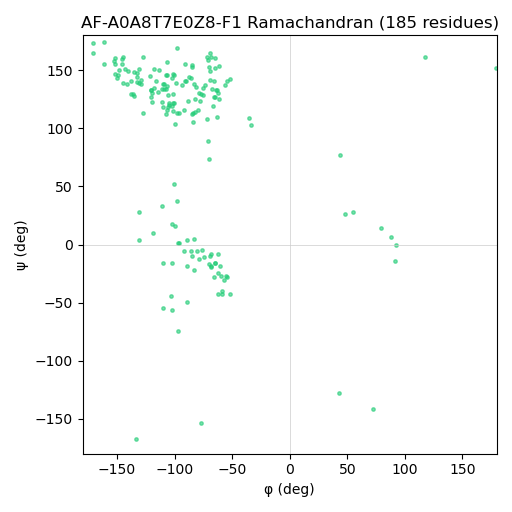1.00 95.81 79 ALA A C 1
ATOM 605 O O . ALA A 1 79 ? 1.236 3.317 5.674 1.00 95.81 79 ALA A O 1
ATOM 606 N N . LEU A 1 80 ? 2.867 3.042 4.157 1.00 97.50 80 LEU A N 1
ATOM 607 C CA . LEU A 1 80 ? 2.091 2.193 3.258 1.00 97.50 80 LEU A CA 1
ATOM 608 C C . LEU A 1 80 ? 2.235 0.736 3.705 1.00 97.50 80 LEU A C 1
ATOM 610 O O . LEU A 1 80 ? 3.306 0.154 3.598 1.00 97.50 80 LEU A O 1
ATOM 614 N N . VAL A 1 81 ? 1.142 0.155 4.191 1.00 96.94 81 VAL A N 1
ATOM 615 C CA . VAL A 1 81 ? 1.121 -1.163 4.852 1.00 96.94 81 VAL A CA 1
ATOM 616 C C . VAL A 1 81 ? 0.252 -2.181 4.114 1.00 96.94 81 VAL A C 1
ATOM 618 O O . VAL A 1 81 ? -0.088 -3.231 4.632 1.00 96.94 81 VAL A O 1
ATOM 621 N N . GLY A 1 82 ? -0.203 -1.870 2.903 1.00 97.31 82 GLY A N 1
ATOM 622 C CA . GLY A 1 82 ? -0.956 -2.822 2.099 1.00 97.31 82 GLY A CA 1
ATOM 623 C C . GLY A 1 82 ? -1.394 -2.249 0.764 1.00 97.31 82 GLY A C 1
ATOM 624 O O . GLY A 1 82 ? -1.614 -1.044 0.627 1.00 97.31 82 GLY A O 1
ATOM 625 N N . MET A 1 83 ? -1.546 -3.131 -0.221 1.00 98.19 83 MET A N 1
ATOM 626 C CA . MET A 1 83 ? -2.089 -2.794 -1.531 1.00 98.19 83 MET A CA 1
ATOM 627 C C . MET A 1 83 ? -3.005 -3.893 -2.045 1.00 98.19 83 MET A C 1
ATOM 629 O O . MET A 1 83 ? -2.778 -5.071 -1.798 1.00 98.19 83 MET A O 1
ATOM 633 N N . GLU A 1 84 ? -3.997 -3.496 -2.828 1.00 97.38 84 GLU A N 1
ATOM 634 C CA . GLU A 1 84 ? -4.867 -4.396 -3.572 1.00 97.38 84 GLU A CA 1
ATOM 635 C C . GLU A 1 84 ? -5.344 -3.698 -4.847 1.00 97.38 84 GLU A C 1
ATOM 637 O O . GLU A 1 84 ? -5.594 -2.496 -4.840 1.00 97.38 84 GLU A O 1
ATOM 642 N N . THR A 1 85 ? -5.481 -4.420 -5.958 1.00 96.00 85 THR A N 1
ATOM 643 C CA . THR A 1 85 ? -5.905 -3.809 -7.227 1.00 96.00 85 THR A CA 1
ATOM 644 C C . THR A 1 85 ? -7.378 -4.083 -7.512 1.00 96.00 85 THR A C 1
ATOM 646 O O . THR A 1 85 ? -7.861 -5.215 -7.481 1.00 96.00 85 THR A O 1
ATOM 649 N N . ALA A 1 86 ? -8.119 -3.022 -7.826 1.00 92.81 86 ALA A N 1
ATOM 650 C CA . ALA A 1 86 ? -9.477 -3.123 -8.325 1.00 92.81 86 ALA A CA 1
ATOM 651 C C . ALA A 1 86 ? -9.481 -3.704 -9.753 1.00 92.81 86 ALA A C 1
ATOM 653 O O . ALA A 1 86 ? -8.556 -3.449 -10.526 1.00 92.81 86 ALA A O 1
ATOM 654 N N . PRO A 1 87 ? -10.559 -4.387 -10.185 1.00 88.88 87 PRO A N 1
ATOM 655 C CA . PRO A 1 87 ? -10.660 -4.901 -11.555 1.00 88.88 87 PRO A CA 1
ATOM 656 C C . PRO A 1 87 ? -10.486 -3.831 -12.647 1.00 88.88 87 PRO A C 1
ATOM 658 O O . PRO A 1 87 ? -10.055 -4.147 -13.750 1.00 88.88 87 PRO A O 1
ATOM 661 N N . GLY A 1 88 ? -10.822 -2.572 -12.340 1.00 89.25 88 GLY A N 1
ATOM 662 C CA . GLY A 1 88 ? -10.663 -1.429 -13.244 1.00 89.25 88 GLY A CA 1
ATOM 663 C C . GLY A 1 88 ? -9.266 -0.797 -13.264 1.00 89.25 88 GLY A C 1
ATOM 664 O O . GLY A 1 88 ? -9.111 0.235 -13.902 1.00 89.25 88 GLY A O 1
ATOM 665 N N . GLY A 1 89 ? -8.280 -1.358 -12.555 1.00 93.12 89 GLY A N 1
ATOM 666 C CA . GLY A 1 89 ? -6.894 -0.868 -12.526 1.00 93.12 89 GLY A CA 1
ATOM 667 C C . GLY A 1 89 ? -6.576 0.132 -11.410 1.00 93.12 89 GLY A C 1
ATOM 668 O O . GLY A 1 89 ? -5.415 0.342 -11.082 1.00 93.12 89 GLY A O 1
ATOM 669 N N . ASP A 1 90 ? -7.573 0.710 -10.744 1.00 94.75 90 ASP A N 1
ATOM 670 C CA . ASP A 1 90 ? -7.276 1.534 -9.570 1.00 94.75 90 ASP A CA 1
ATOM 671 C C . ASP A 1 90 ? -6.700 0.687 -8.429 1.00 94.75 90 ASP A C 1
ATOM 673 O O . ASP A 1 90 ? -7.151 -0.431 -8.177 1.00 94.75 90 ASP A O 1
ATOM 677 N N . VAL A 1 91 ? -5.718 1.235 -7.718 1.00 97.38 91 VAL A N 1
ATOM 678 C CA . VAL A 1 91 ? -5.037 0.553 -6.617 1.00 97.38 91 VAL A CA 1
ATOM 679 C C . VAL A 1 91 ? -5.586 1.066 -5.297 1.00 97.38 91 VAL A C 1
ATOM 681 O O . VAL A 1 91 ? -5.524 2.256 -5.001 1.00 97.38 91 VAL A O 1
ATOM 684 N N . TYR A 1 92 ? -6.121 0.171 -4.484 1.00 97.44 92 TYR A N 1
ATOM 685 C CA . TYR A 1 92 ? -6.406 0.440 -3.088 1.00 97.44 92 TYR A CA 1
ATOM 686 C C . TYR A 1 92 ? -5.109 0.353 -2.287 1.00 97.44 92 TYR A C 1
ATOM 688 O O . TYR A 1 92 ? -4.442 -0.678 -2.313 1.00 97.44 92 TYR A O 1
ATOM 696 N N . VAL A 1 93 ? -4.762 1.422 -1.577 1.00 98.00 93 VAL A N 1
ATOM 697 C CA . VAL A 1 93 ? -3.626 1.473 -0.652 1.00 98.00 93 VAL A CA 1
ATOM 698 C C . VAL A 1 93 ? -4.146 1.579 0.774 1.00 98.00 93 VAL A C 1
ATOM 700 O O . VAL A 1 93 ? -5.059 2.362 1.053 1.00 98.00 93 VAL A O 1
ATOM 703 N N . LEU A 1 94 ? -3.577 0.776 1.667 1.00 97.88 94 LEU A N 1
ATOM 704 C CA . LEU A 1 94 ? -3.798 0.872 3.099 1.00 97.88 94 LEU A CA 1
ATOM 705 C C . LEU A 1 94 ? -2.613 1.606 3.717 1.00 97.88 94 LEU A C 1
ATOM 707 O O . LEU A 1 94 ? -1.470 1.170 3.598 1.00 97.88 94 LEU A O 1
ATOM 711 N N . GLU A 1 95 ? -2.897 2.714 4.383 1.00 97.75 95 GLU A N 1
ATOM 712 C CA . GLU A 1 95 ? -1.898 3.518 5.071 1.00 97.75 95 GLU A CA 1
ATOM 713 C C . GLU A 1 95 ? -2.123 3.551 6.567 1.00 97.75 95 GLU A C 1
ATOM 715 O O . GLU A 1 95 ? -3.250 3.716 7.030 1.00 97.75 95 GLU A O 1
ATOM 720 N N . ARG A 1 96 ? -1.026 3.487 7.314 1.00 96.19 96 ARG A N 1
ATOM 721 C CA . ARG A 1 96 ? -0.961 3.691 8.755 1.00 96.19 96 ARG A CA 1
ATOM 722 C C . ARG A 1 96 ? -0.301 5.034 9.027 1.00 96.19 96 ARG A C 1
ATOM 724 O O . ARG A 1 96 ? 0.893 5.189 8.816 1.00 96.19 96 ARG A O 1
ATOM 731 N N . ASN A 1 97 ? -1.048 5.994 9.556 1.00 95.31 97 ASN A N 1
ATOM 732 C CA . ASN A 1 97 ? -0.488 7.248 10.051 1.00 95.31 97 ASN A CA 1
ATOM 733 C C . ASN A 1 97 ? -0.344 7.177 11.575 1.00 95.31 97 ASN A C 1
ATOM 735 O O . ASN A 1 97 ? -1.331 7.283 12.315 1.00 95.31 97 ASN A O 1
ATOM 739 N N . PHE A 1 98 ? 0.890 6.975 12.040 1.00 92.50 98 PHE A N 1
ATOM 740 C CA . PHE A 1 98 ? 1.218 6.784 13.452 1.00 92.50 98 PHE A CA 1
ATOM 741 C C . PHE A 1 98 ? 2.315 7.751 13.900 1.00 92.50 98 PHE A C 1
ATOM 743 O O . PHE A 1 98 ? 3.469 7.642 13.503 1.00 92.50 98 PHE A O 1
ATOM 750 N N . LYS A 1 99 ? 1.957 8.686 14.785 1.00 92.06 99 LYS A N 1
ATOM 751 C CA . LYS A 1 99 ? 2.899 9.677 15.325 1.00 92.06 99 LYS A CA 1
ATOM 752 C C . LYS A 1 99 ? 3.609 9.206 16.593 1.00 92.06 99 LYS A C 1
ATOM 754 O O . LYS A 1 99 ? 4.813 9.386 16.739 1.00 92.06 99 LYS A O 1
ATOM 759 N N . SER A 1 100 ? 2.848 8.703 17.563 1.00 89.44 100 SER A N 1
ATOM 760 C CA . SER A 1 100 ? 3.356 8.174 18.832 1.00 89.44 100 SER A CA 1
ATOM 761 C C . SER A 1 100 ? 2.240 7.479 19.612 1.00 89.44 100 SER A C 1
ATOM 763 O O . SER A 1 100 ? 1.060 7.712 19.357 1.00 89.44 100 SER A O 1
ATOM 765 N N . ILE A 1 101 ? 2.607 6.693 20.627 1.00 84.31 101 ILE A N 1
ATOM 766 C CA . ILE A 1 101 ? 1.669 5.915 21.459 1.00 84.31 101 ILE A CA 1
ATOM 767 C C . ILE A 1 101 ? 0.626 6.756 22.219 1.00 84.31 101 ILE A C 1
ATOM 769 O O . ILE A 1 101 ? -0.385 6.226 22.664 1.00 84.31 101 ILE A O 1
ATOM 773 N N . PHE A 1 102 ? 0.857 8.063 22.386 1.00 89.50 102 PHE A N 1
ATOM 774 C CA . PHE A 1 102 ? -0.063 8.980 23.075 1.00 89.50 102 PHE A CA 1
ATOM 775 C C . PHE A 1 102 ? -0.973 9.755 22.114 1.00 89.50 102 PHE A C 1
ATOM 777 O O . PHE A 1 102 ? -1.723 10.635 22.542 1.00 89.50 102 PHE A O 1
ATOM 784 N N . LYS A 1 103 ? -0.864 9.502 20.808 1.00 91.81 103 LYS A N 1
ATOM 785 C CA . LYS A 1 103 ? -1.671 10.145 19.773 1.00 91.81 103 LYS A CA 1
ATOM 786 C C . LYS A 1 103 ? -2.588 9.112 19.119 1.00 91.81 103 LYS A C 1
ATOM 788 O O . LYS A 1 103 ? -2.222 7.940 19.065 1.00 91.81 103 LYS A O 1
ATOM 793 N N . PRO A 1 104 ? -3.769 9.525 18.624 1.00 90.50 104 PRO A N 1
ATOM 794 C CA . PRO A 1 104 ? -4.616 8.631 17.851 1.00 90.50 104 PRO A CA 1
ATOM 795 C C . PRO A 1 104 ? -3.851 8.068 16.651 1.00 90.50 104 PRO A C 1
ATOM 797 O O . PRO A 1 104 ? -3.130 8.804 15.974 1.00 90.50 104 PRO A O 1
ATOM 800 N N . ILE A 1 105 ? -4.025 6.775 16.398 1.00 93.06 105 ILE A N 1
ATOM 801 C CA . ILE A 1 105 ? -3.554 6.123 15.177 1.00 93.06 105 ILE A CA 1
ATOM 802 C C . ILE A 1 105 ? -4.668 6.205 14.138 1.00 93.06 105 ILE A C 1
ATOM 804 O O . ILE A 1 105 ? -5.851 6.099 14.477 1.00 93.06 105 ILE A O 1
ATOM 808 N N . THR A 1 106 ? -4.292 6.440 12.884 1.00 94.75 106 THR A N 1
ATOM 809 C CA . THR A 1 106 ? -5.228 6.439 11.757 1.00 94.75 106 THR A CA 1
ATOM 810 C C . THR A 1 106 ? -4.817 5.373 10.761 1.00 94.75 106 THR A C 1
ATOM 812 O O . THR A 1 106 ? -3.665 5.362 10.336 1.00 94.75 106 THR A O 1
ATOM 815 N N . PHE A 1 107 ? -5.765 4.537 10.353 1.00 95.75 107 PHE A N 1
ATOM 816 C CA . PHE A 1 107 ? -5.634 3.719 9.156 1.00 95.75 107 PHE A CA 1
ATOM 817 C C . PHE A 1 107 ? -6.514 4.295 8.062 1.00 95.75 107 PHE A C 1
ATOM 819 O O . PHE A 1 107 ? -7.693 4.559 8.290 1.00 95.75 107 PHE A O 1
ATOM 826 N N . ALA A 1 108 ? -5.950 4.518 6.886 1.00 96.00 108 ALA A N 1
ATOM 827 C CA . ALA A 1 108 ? -6.665 5.069 5.752 1.00 96.00 108 ALA A CA 1
ATOM 828 C C . ALA A 1 108 ? -6.628 4.081 4.598 1.00 96.00 108 ALA A C 1
ATOM 830 O O . ALA A 1 108 ? -5.557 3.718 4.124 1.00 96.00 108 ALA A O 1
ATOM 831 N N . LEU A 1 109 ? -7.806 3.684 4.131 1.00 96.25 109 LEU A N 1
ATOM 832 C CA . LEU A 1 109 ? -7.940 3.054 2.833 1.00 96.25 109 LEU A CA 1
ATOM 833 C C . LEU A 1 109 ? -8.144 4.162 1.805 1.00 96.25 109 LEU A C 1
ATOM 835 O O . LEU A 1 109 ? -9.065 4.979 1.930 1.00 96.25 109 LEU A O 1
ATOM 839 N N . ARG A 1 110 ? -7.283 4.204 0.793 1.00 96.94 110 ARG A N 1
ATOM 840 C CA . ARG A 1 110 ? -7.328 5.214 -0.266 1.00 96.94 110 ARG A CA 1
ATOM 841 C C . ARG A 1 110 ? -7.252 4.548 -1.626 1.00 96.94 110 ARG A C 1
ATOM 843 O O . ARG A 1 110 ? -6.687 3.472 -1.769 1.00 96.94 110 ARG A O 1
ATOM 850 N N . ARG A 1 111 ? -7.844 5.184 -2.629 1.00 96.38 111 ARG A N 1
ATOM 851 C CA . ARG A 1 111 ? -7.841 4.730 -4.017 1.00 96.38 111 ARG A CA 1
ATOM 852 C C . ARG A 1 111 ? -6.868 5.586 -4.813 1.00 96.38 111 ARG A C 1
ATOM 854 O O . ARG A 1 111 ? -7.017 6.806 -4.858 1.00 96.38 111 ARG A O 1
ATOM 861 N N . VAL A 1 112 ? -5.884 4.946 -5.425 1.00 97.06 112 VAL A N 1
ATOM 862 C CA . VAL A 1 112 ? -4.822 5.557 -6.221 1.00 97.06 112 VAL A CA 1
ATOM 863 C C . VAL A 1 112 ? -5.048 5.193 -7.682 1.00 97.06 112 VAL A C 1
ATOM 865 O O . VAL A 1 112 ? -5.039 4.022 -8.058 1.00 97.06 112 VAL A O 1
ATOM 868 N N . HIS A 1 113 ? -5.258 6.212 -8.506 1.00 95.69 113 HIS A N 1
ATOM 869 C CA . HIS A 1 113 ? -5.363 6.070 -9.949 1.00 95.69 113 HIS A CA 1
ATOM 870 C C . HIS A 1 113 ? -3.985 6.267 -10.582 1.00 95.69 113 HIS A C 1
ATOM 872 O O . HIS A 1 113 ? -3.407 7.359 -10.501 1.00 95.69 113 HIS A O 1
ATOM 878 N N . LEU A 1 114 ? -3.467 5.208 -11.204 1.00 93.88 114 LEU A N 1
ATOM 879 C CA . LEU A 1 114 ? -2.172 5.211 -11.875 1.00 93.88 114 LEU A CA 1
ATOM 880 C C . LEU A 1 114 ? -2.314 5.857 -13.257 1.00 93.88 114 LEU A C 1
ATOM 882 O O . LEU A 1 114 ? -3.018 5.345 -14.120 1.00 93.88 114 LEU A O 1
ATOM 886 N N . SER A 1 115 ? -1.647 6.988 -13.478 1.00 83.56 115 SER A N 1
ATOM 887 C CA . SER A 1 115 ? -1.686 7.688 -14.764 1.00 83.56 115 SER A CA 1
ATOM 888 C C . SER A 1 115 ? -0.966 6.910 -15.877 1.00 83.56 115 SER A C 1
ATOM 890 O O . SER A 1 115 ? 0.014 6.198 -15.639 1.00 83.56 115 SER A O 1
ATOM 892 N N . GLU A 1 116 ? -1.442 7.068 -17.118 1.00 74.00 116 GLU A N 1
ATOM 893 C CA . GLU A 1 116 ? -0.980 6.296 -18.285 1.00 74.00 116 GLU A CA 1
ATOM 894 C C . GLU A 1 116 ? 0.402 6.709 -18.828 1.00 74.00 116 GLU A C 1
ATOM 896 O O . GLU A 1 116 ? 1.007 5.955 -19.594 1.00 74.00 116 GLU A O 1
ATOM 901 N N . THR A 1 117 ? 0.974 7.836 -18.380 1.00 69.94 117 THR A N 1
ATOM 902 C CA . THR A 1 117 ? 2.252 8.387 -18.883 1.00 69.94 117 THR A CA 1
ATOM 903 C C . THR A 1 117 ? 3.528 8.135 -18.031 1.00 69.94 117 THR A C 1
ATOM 905 O O . THR A 1 117 ? 4.244 9.095 -17.745 1.00 69.94 117 THR A O 1
ATOM 908 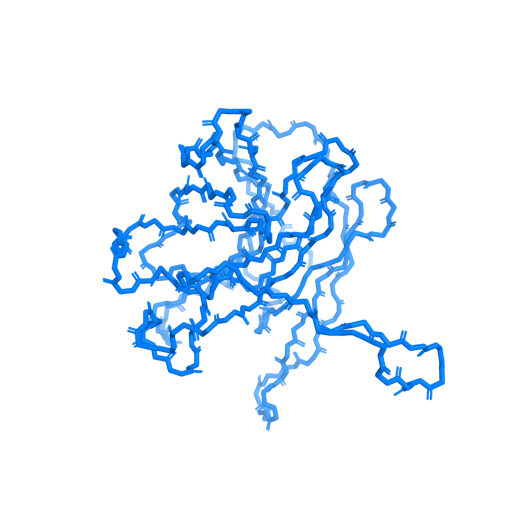N N . PRO A 1 118 ? 3.894 6.903 -17.614 1.00 67.94 118 PRO A N 1
ATOM 909 C CA . PRO A 1 118 ? 5.203 6.598 -17.014 1.00 67.94 118 PRO A CA 1
ATOM 910 C C . PRO A 1 118 ? 6.358 6.619 -18.036 1.00 67.94 118 PRO A C 1
ATOM 912 O O . PRO A 1 118 ? 6.118 6.486 -19.236 1.00 67.94 118 PRO A O 1
ATOM 915 N N . PRO A 1 119 ? 7.622 6.745 -17.585 1.00 77.94 119 PRO A N 1
ATOM 916 C CA . PRO A 1 119 ? 8.156 5.953 -16.470 1.00 77.94 119 PRO A CA 1
ATOM 917 C C . PRO A 1 119 ? 7.976 6.551 -15.070 1.00 77.94 119 PRO A C 1
ATOM 919 O O . PRO A 1 119 ? 8.006 5.785 -14.114 1.00 77.94 119 PRO A O 1
ATOM 922 N N . TYR A 1 120 ? 7.719 7.856 -14.944 1.00 84.81 120 TYR A N 1
ATOM 923 C CA . TYR A 1 120 ? 7.492 8.550 -13.669 1.00 84.81 120 TYR A CA 1
ATOM 924 C C . TYR A 1 120 ? 6.289 9.481 -13.793 1.00 84.81 120 TYR A C 1
ATOM 926 O O . TYR A 1 120 ? 6.257 10.296 -14.715 1.00 84.81 120 TYR A O 1
ATOM 934 N N . ALA A 1 121 ? 5.321 9.384 -12.884 1.00 89.50 121 ALA A N 1
ATOM 935 C CA . ALA A 1 121 ? 4.157 10.264 -12.905 1.00 89.50 121 ALA A CA 1
ATOM 936 C C . ALA A 1 121 ? 3.554 10.497 -11.514 1.00 89.50 121 ALA A C 1
ATOM 938 O O . ALA A 1 121 ? 3.677 9.663 -10.617 1.00 89.50 121 ALA A O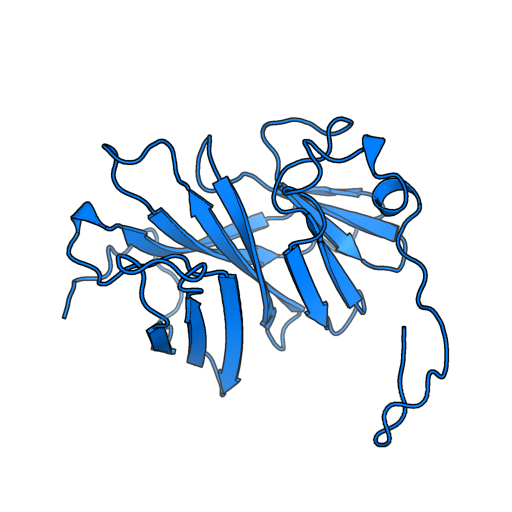 1
ATOM 939 N N . ASP A 1 122 ? 2.853 11.617 -11.350 1.00 92.31 122 ASP A N 1
ATOM 940 C CA . ASP A 1 122 ? 1.970 11.810 -10.202 1.00 92.31 122 ASP A CA 1
ATOM 941 C C . ASP A 1 122 ? 0.704 10.959 -10.382 1.00 92.31 122 ASP A C 1
ATOM 943 O O . ASP A 1 122 ? 0.125 10.878 -11.476 1.00 92.31 122 ASP A O 1
ATOM 947 N N . ALA A 1 123 ? 0.278 10.311 -9.302 1.00 93.94 123 ALA A N 1
ATOM 948 C CA . ALA A 1 123 ? -0.980 9.587 -9.225 1.00 93.94 123 ALA A CA 1
ATOM 949 C C . ALA A 1 123 ? -2.027 10.403 -8.470 1.00 93.94 123 ALA A C 1
ATOM 951 O O . ALA A 1 123 ? -1.749 11.076 -7.475 1.00 93.94 123 ALA A O 1
ATOM 952 N N . ARG A 1 124 ? -3.276 10.303 -8.931 1.00 94.25 124 ARG A N 1
ATOM 953 C CA . ARG A 1 124 ? -4.408 10.907 -8.229 1.00 94.25 124 ARG A CA 1
ATOM 954 C C . ARG A 1 124 ? -4.845 9.970 -7.112 1.00 94.25 124 ARG A C 1
ATOM 956 O O . ARG A 1 124 ? -5.197 8.825 -7.385 1.00 94.25 124 ARG A O 1
ATOM 963 N N . VAL A 1 125 ? -4.896 10.479 -5.887 1.00 95.75 125 VAL A N 1
ATOM 964 C CA . VAL A 1 125 ? -5.385 9.745 -4.716 1.00 95.75 125 VAL A CA 1
ATOM 965 C C . VAL A 1 125 ? -6.753 10.264 -4.273 1.00 95.75 125 VAL A C 1
ATOM 967 O O . VAL A 1 125 ? -7.067 11.446 -4.415 1.00 95.75 125 VAL A O 1
ATOM 970 N N . THR A 1 126 ? -7.604 9.377 -3.773 1.00 94.94 126 THR A N 1
ATOM 971 C CA . THR A 1 126 ? -8.909 9.711 -3.194 1.00 94.94 126 THR A CA 1
ATOM 972 C C . THR A 1 126 ? -9.121 8.892 -1.930 1.00 94.94 126 THR A C 1
ATOM 974 O O . THR A 1 126 ? -8.956 7.673 -1.946 1.00 94.94 126 THR A O 1
ATOM 977 N N . ASP A 1 127 ? -9.492 9.553 -0.837 1.00 94.31 127 ASP A N 1
ATOM 978 C CA . ASP A 1 127 ? -9.824 8.868 0.409 1.00 94.31 127 ASP A CA 1
ATOM 979 C C . ASP A 1 127 ? -11.104 8.048 0.246 1.00 94.31 127 ASP A C 1
ATOM 981 O O . ASP A 1 127 ? -12.107 8.537 -0.273 1.00 94.31 127 ASP A O 1
ATOM 985 N N . VAL A 1 128 ? -11.066 6.802 0.715 1.00 93.12 128 VAL A N 1
ATOM 986 C CA . VAL A 1 128 ? -12.224 5.904 0.718 1.00 93.12 128 VAL A CA 1
ATOM 987 C C . VAL A 1 128 ? -12.808 5.836 2.121 1.00 93.12 128 VAL A C 1
ATOM 989 O O . VAL A 1 128 ? -13.983 6.125 2.325 1.00 93.12 128 VAL A O 1
ATOM 992 N N . VAL A 1 129 ? -11.981 5.471 3.101 1.00 90.19 129 VAL A N 1
ATOM 993 C CA . VAL A 1 129 ? -12.371 5.414 4.511 1.00 90.19 129 VAL A CA 1
ATOM 994 C C . VAL A 1 129 ? -11.158 5.660 5.398 1.00 90.19 129 VAL A C 1
ATOM 996 O O . VAL A 1 129 ? -10.037 5.274 5.067 1.00 90.19 129 VAL A O 1
ATOM 999 N N . ARG A 1 130 ? -11.392 6.305 6.542 1.00 92.81 130 ARG A N 1
ATOM 1000 C CA . ARG A 1 130 ? -10.409 6.470 7.612 1.00 92.81 130 ARG A CA 1
ATOM 1001 C C . ARG A 1 130 ? -10.951 5.838 8.888 1.00 92.81 130 ARG A C 1
ATOM 1003 O O . ARG A 1 130 ? -12.049 6.169 9.324 1.00 92.81 130 ARG A O 1
ATOM 1010 N N . PHE A 1 131 ? -10.160 4.963 9.486 1.00 91.12 131 PHE A N 1
ATOM 1011 C CA . PHE A 1 131 ? -10.384 4.394 10.804 1.00 91.12 131 PHE A CA 1
ATOM 1012 C C . PHE A 1 131 ? -9.469 5.131 11.776 1.00 91.12 131 PHE A C 1
ATOM 1014 O O . PHE A 1 131 ? -8.247 5.039 11.666 1.00 91.12 131 PHE A O 1
ATOM 1021 N N . VAL A 1 132 ? -10.045 5.876 12.717 1.00 92.12 132 VAL A N 1
ATOM 1022 C CA . VAL A 1 132 ? -9.285 6.627 13.725 1.00 92.12 132 VAL A CA 1
ATOM 1023 C C . VAL A 1 132 ? -9.561 6.040 15.103 1.00 92.12 132 VAL A C 1
ATOM 1025 O O . VAL A 1 132 ? -10.717 5.850 15.481 1.00 92.12 132 VAL A O 1
ATOM 1028 N N . SER A 1 133 ? -8.512 5.764 15.882 1.00 89.88 133 SER A N 1
ATOM 1029 C CA . SER A 1 133 ? -8.683 5.103 17.185 1.00 89.88 133 SER A CA 1
ATOM 1030 C C . SER A 1 133 ? -9.442 5.961 18.202 1.00 89.88 133 SER A C 1
ATOM 1032 O O . SER A 1 133 ? -10.142 5.427 19.059 1.00 89.88 133 SER A O 1
ATOM 1034 N N . SER A 1 134 ? -9.366 7.291 18.088 1.00 90.12 134 SER A N 1
ATOM 1035 C CA . SER A 1 134 ? -10.148 8.219 18.918 1.00 90.12 134 SER A CA 1
ATOM 1036 C C . SER A 1 134 ? -11.645 8.193 18.629 1.00 90.12 134 SER A C 1
ATOM 1038 O O . SER A 1 134 ? -12.419 8.6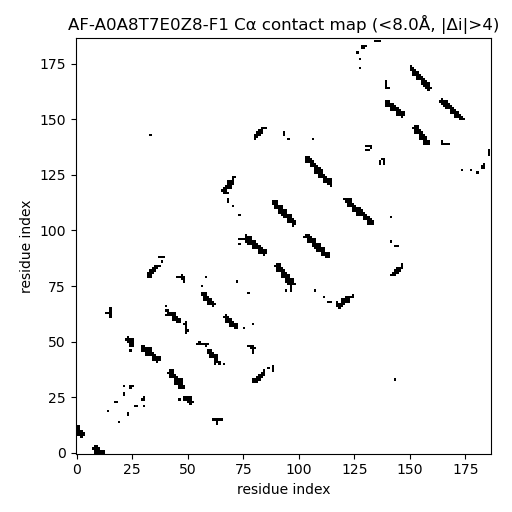30 19.476 1.00 90.12 134 SER A O 1
ATOM 1040 N N . ASP A 1 135 ? -12.051 7.670 17.473 1.00 90.12 135 ASP A N 1
ATOM 1041 C CA . ASP A 1 135 ? -13.456 7.606 17.070 1.00 90.12 135 ASP A CA 1
ATOM 1042 C C . ASP A 1 135 ? -14.119 6.309 17.563 1.00 90.12 135 ASP A C 1
ATOM 1044 O O . ASP A 1 135 ? -15.282 6.062 17.276 1.00 90.12 135 ASP A O 1
ATOM 1048 N N . GLY A 1 136 ? -13.404 5.476 18.329 1.00 84.94 136 GLY A N 1
ATOM 1049 C CA . GLY A 1 136 ? -13.934 4.243 18.918 1.00 84.94 136 GLY A CA 1
ATOM 1050 C C . GLY A 1 136 ? -13.823 3.010 18.021 1.00 84.94 136 GLY A C 1
ATOM 1051 O O . GLY A 1 136 ? -14.314 1.946 18.395 1.00 84.94 136 GLY A O 1
ATOM 1052 N N . TRP A 1 137 ? -13.161 3.117 16.866 1.00 85.38 137 TRP A N 1
ATOM 1053 C CA . TRP A 1 137 ? -12.869 1.960 16.025 1.00 85.38 137 TRP A CA 1
ATOM 1054 C C . TRP A 1 137 ? -11.930 0.984 16.740 1.00 85.38 137 TRP A C 1
ATOM 1056 O O . TRP A 1 137 ? -10.888 1.375 17.273 1.00 85.38 137 TRP A O 1
ATOM 1066 N N . ALA A 1 138 ? -12.280 -0.304 16.703 1.00 82.25 138 ALA A N 1
ATOM 1067 C CA . ALA A 1 138 ? -11.391 -1.385 17.110 1.00 82.25 138 ALA A CA 1
ATOM 1068 C C . ALA A 1 138 ? -10.278 -1.537 16.065 1.00 82.25 138 ALA A C 1
ATOM 1070 O O . ALA A 1 138 ? -10.415 -2.261 15.082 1.00 82.25 138 ALA A O 1
ATOM 1071 N N . ILE A 1 139 ? -9.202 -0.788 16.273 1.00 81.88 139 ILE A N 1
ATOM 1072 C CA . ILE A 1 139 ? -8.039 -0.734 15.398 1.00 81.88 139 ILE A CA 1
ATOM 1073 C C . ILE A 1 139 ? -6.876 -1.415 16.099 1.00 81.88 139 ILE A C 1
ATOM 1075 O O . ILE A 1 139 ? -6.632 -1.174 17.281 1.00 81.88 139 ILE A O 1
ATOM 1079 N N . ASP A 1 140 ? -6.133 -2.201 15.334 1.00 86.38 140 ASP A N 1
ATOM 1080 C CA . ASP A 1 140 ? -4.820 -2.693 15.723 1.00 86.38 140 ASP A CA 1
ATOM 1081 C C . ASP A 1 140 ? -3.846 -2.501 14.552 1.00 86.38 140 ASP A C 1
ATOM 1083 O O . ASP A 1 140 ? -4.150 -1.770 13.608 1.00 86.38 140 ASP A O 1
ATOM 1087 N N . ASN A 1 141 ? -2.671 -3.113 14.618 1.00 87.88 141 ASN A N 1
ATOM 1088 C CA . ASN A 1 141 ? -1.604 -2.975 13.640 1.00 87.88 141 ASN A CA 1
ATOM 1089 C C . ASN A 1 141 ? -1.941 -3.639 12.296 1.00 87.88 141 ASN A C 1
ATOM 1091 O O . ASN A 1 141 ? -1.453 -4.728 12.018 1.00 87.88 141 ASN A O 1
ATOM 1095 N N . PHE A 1 142 ? -2.832 -3.041 11.496 1.00 93.00 142 PHE A N 1
ATOM 1096 C CA . PHE A 1 142 ? -3.171 -3.562 10.170 1.00 93.00 142 PHE A CA 1
ATOM 1097 C C . PHE A 1 142 ? -1.947 -3.561 9.246 1.00 93.00 142 PHE A C 1
ATOM 1099 O O . PHE A 1 142 ? -1.292 -2.531 9.122 1.00 93.00 142 PHE A O 1
ATOM 1106 N N . GLU A 1 143 ? -1.692 -4.697 8.591 1.00 91.12 143 GLU A N 1
ATOM 1107 C CA . GLU A 1 143 ? -0.523 -4.932 7.717 1.00 91.12 143 GLU A CA 1
ATOM 1108 C C . GLU A 1 143 ? -0.911 -5.527 6.352 1.00 91.12 143 GLU A C 1
ATOM 1110 O O . GLU A 1 143 ? -0.059 -5.918 5.560 1.00 91.12 143 GLU A O 1
ATOM 1115 N N . ALA A 1 144 ? -2.209 -5.685 6.070 1.00 93.62 144 ALA A N 1
ATOM 1116 C CA . ALA A 1 144 ? -2.647 -6.145 4.758 1.00 93.62 144 ALA A CA 1
ATOM 1117 C C . ALA A 1 144 ? -4.116 -5.833 4.474 1.00 93.62 144 ALA A C 1
ATOM 1119 O O . ALA A 1 144 ? -4.959 -5.734 5.372 1.00 93.62 144 ALA A O 1
ATOM 1120 N N . ILE A 1 145 ? -4.411 -5.756 3.177 1.00 96.19 145 ILE A N 1
ATOM 1121 C CA . ILE A 1 145 ? -5.748 -5.693 2.602 1.00 96.19 145 ILE A CA 1
ATOM 1122 C C . ILE A 1 145 ? -5.846 -6.695 1.449 1.00 96.19 145 ILE A C 1
ATOM 1124 O O . ILE A 1 145 ? -4.879 -6.896 0.720 1.00 96.19 145 ILE A O 1
ATOM 1128 N N . ALA A 1 146 ? -7.008 -7.320 1.285 1.00 96.25 146 ALA A N 1
ATOM 1129 C CA . ALA A 1 146 ? -7.298 -8.192 0.155 1.00 96.25 146 ALA A CA 1
ATOM 1130 C C . ALA A 1 146 ? -8.738 -8.003 -0.316 1.00 96.25 146 ALA A C 1
ATOM 1132 O O . ALA A 1 146 ? -9.667 -7.925 0.496 1.00 96.25 146 ALA A O 1
ATOM 1133 N N . ARG A 1 147 ? -8.955 -7.968 -1.630 1.00 93.94 147 ARG A N 1
ATOM 1134 C CA . ARG A 1 147 ? -10.305 -7.911 -2.198 1.00 93.94 147 ARG A CA 1
ATOM 1135 C C . ARG A 1 147 ? -10.904 -9.312 -2.218 1.00 93.94 147 ARG A C 1
ATOM 1137 O O . ARG A 1 147 ? -10.266 -10.266 -2.649 1.00 93.94 147 ARG A O 1
ATOM 1144 N N . HIS A 1 148 ? -12.163 -9.427 -1.808 1.00 93.81 148 HIS A N 1
ATOM 1145 C CA . HIS A 1 148 ? -12.919 -10.674 -1.899 1.00 93.81 148 HIS A CA 1
ATOM 1146 C C . HIS A 1 148 ? -13.802 -10.691 -3.157 1.00 93.81 148 HIS A C 1
ATOM 1148 O O . HIS A 1 148 ? -13.487 -11.342 -4.150 1.00 93.81 148 HIS A O 1
ATOM 1154 N N . GLU A 1 149 ? -14.895 -9.929 -3.144 1.00 91.31 149 GLU A N 1
ATOM 1155 C CA . GLU A 1 149 ? -15.875 -9.833 -4.231 1.00 91.31 149 GLU A CA 1
ATOM 1156 C C . GLU A 1 149 ? -16.482 -8.426 -4.265 1.00 91.31 149 GLU A C 1
ATOM 1158 O O . GLU A 1 149 ? -16.548 -7.769 -3.232 1.00 91.31 149 GLU A O 1
ATOM 1163 N N . GLY A 1 150 ? -16.898 -7.936 -5.442 1.00 89.00 150 GLY A N 1
ATOM 1164 C CA . GLY A 1 150 ? -17.334 -6.538 -5.605 1.00 89.00 150 GLY A CA 1
ATOM 1165 C C . GLY A 1 150 ? -16.435 -5.522 -4.874 1.00 89.00 150 GLY A C 1
ATOM 1166 O O . GLY A 1 150 ? -15.212 -5.570 -4.995 1.00 89.00 150 GLY A O 1
ATOM 1167 N N . GLU A 1 151 ? -17.045 -4.659 -4.067 1.00 89.94 151 GLU A N 1
ATOM 1168 C CA . GLU A 1 151 ? -16.358 -3.705 -3.185 1.00 89.94 151 GLU A CA 1
ATOM 1169 C C . GLU A 1 151 ? -16.257 -4.222 -1.736 1.00 89.94 151 GLU A C 1
ATOM 1171 O O . GLU A 1 151 ? -16.408 -3.466 -0.775 1.00 89.94 151 GLU A O 1
ATOM 1176 N N . ARG A 1 152 ? -16.037 -5.532 -1.565 1.00 93.88 152 ARG A N 1
ATOM 1177 C CA . ARG A 1 152 ? -15.841 -6.181 -0.263 1.00 93.88 152 ARG A CA 1
ATOM 1178 C C . ARG A 1 152 ? -14.397 -6.596 -0.064 1.00 93.88 152 ARG A C 1
ATOM 1180 O O . ARG A 1 152 ? -13.799 -7.235 -0.935 1.00 93.88 152 ARG A O 1
ATOM 1187 N N . PHE A 1 153 ? -13.877 -6.295 1.115 1.00 95.12 153 PHE A N 1
ATOM 1188 C CA . PHE A 1 153 ? -12.462 -6.408 1.433 1.00 95.12 153 PHE A CA 1
ATOM 1189 C C . PHE A 1 153 ? -12.259 -7.070 2.787 1.00 95.12 153 PHE A C 1
ATOM 1191 O O . PHE A 1 153 ? -13.064 -6.908 3.707 1.00 95.12 153 PHE A O 1
ATOM 1198 N N . PHE A 1 154 ? -11.150 -7.787 2.898 1.00 96.19 154 PHE A N 1
ATOM 1199 C CA . PHE A 1 154 ? -10.554 -8.177 4.162 1.00 96.19 154 PHE A CA 1
ATOM 1200 C C . PHE A 1 154 ? -9.415 -7.214 4.494 1.00 96.19 154 PHE A C 1
ATOM 1202 O O . PHE A 1 154 ? -8.627 -6.882 3.615 1.00 96.19 154 PHE A O 1
ATOM 1209 N N . MET A 1 155 ? -9.296 -6.814 5.755 1.00 95.06 155 MET A N 1
ATOM 1210 C CA . MET A 1 155 ? -8.072 -6.256 6.333 1.00 95.06 155 MET A CA 1
ATOM 1211 C C . MET A 1 155 ? -7.651 -7.112 7.518 1.00 95.06 155 MET A C 1
ATOM 1213 O O . MET A 1 155 ? -8.510 -7.622 8.242 1.00 95.06 155 MET A O 1
ATOM 1217 N N . ILE A 1 156 ? -6.347 -7.264 7.723 1.00 94.62 156 ILE A N 1
ATOM 1218 C CA . ILE A 1 156 ? -5.806 -8.066 8.821 1.00 94.62 156 ILE A CA 1
ATOM 1219 C C . ILE A 1 156 ? -4.735 -7.300 9.588 1.00 94.62 156 ILE A C 1
ATOM 1221 O O . ILE A 1 156 ? -3.930 -6.590 8.984 1.00 94.62 156 ILE A O 1
ATOM 1225 N N . SER A 1 157 ? -4.761 -7.417 10.914 1.00 92.75 157 SER A N 1
ATOM 1226 C CA . SER A 1 157 ? -3.700 -6.913 11.783 1.00 92.75 157 SER A CA 1
ATOM 1227 C C . SER A 1 157 ? -2.746 -8.003 12.234 1.00 92.75 157 SER A C 1
ATOM 1229 O O . SER A 1 157 ? -3.162 -9.138 12.466 1.00 92.75 157 SER A O 1
ATOM 1231 N N . ASP A 1 158 ? -1.479 -7.626 12.380 1.00 86.88 158 ASP A N 1
ATOM 1232 C CA . ASP A 1 158 ? -0.473 -8.416 13.080 1.00 86.88 158 ASP A CA 1
ATOM 1233 C C . ASP A 1 158 ? -0.534 -8.101 14.583 1.00 86.88 158 ASP A C 1
ATOM 1235 O O . ASP A 1 158 ? -0.774 -6.965 14.998 1.00 86.88 158 ASP A O 1
ATOM 1239 N N . ASP A 1 159 ? -0.320 -9.115 15.416 1.00 83.75 159 ASP A N 1
ATOM 1240 C CA . ASP A 1 159 ? -0.148 -8.928 16.851 1.00 83.75 159 ASP A CA 1
ATOM 1241 C C . ASP A 1 159 ? 1.301 -8.603 17.241 1.00 83.75 159 ASP A C 1
ATOM 1243 O O . ASP A 1 159 ? 1.566 -8.333 18.411 1.00 83.75 159 ASP A O 1
ATOM 1247 N N . ASN A 1 160 ? 2.253 -8.634 16.300 1.00 80.31 160 ASN A N 1
ATOM 1248 C CA . ASN A 1 160 ? 3.692 -8.450 16.528 1.00 80.31 160 ASN A CA 1
ATOM 1249 C C . ASN A 1 160 ? 4.229 -9.312 17.694 1.00 80.31 160 ASN A C 1
ATOM 1251 O O . ASN A 1 160 ? 5.200 -8.943 18.363 1.00 80.31 160 ASN A O 1
ATOM 1255 N N . ARG A 1 161 ? 3.576 -10.445 17.997 1.00 79.31 161 ARG A N 1
ATOM 1256 C CA . ARG A 1 161 ? 3.798 -11.282 19.193 1.00 79.31 161 ARG A CA 1
ATOM 1257 C C . ARG A 1 161 ? 3.679 -10.527 20.526 1.00 79.31 161 ARG A C 1
ATOM 1259 O O . ARG A 1 161 ? 4.299 -10.906 21.523 1.00 79.31 161 ARG A O 1
ATOM 1266 N N . SER A 1 162 ? 2.890 -9.460 20.561 1.00 81.00 162 SER A N 1
ATOM 1267 C CA . SER A 1 162 ? 2.630 -8.619 21.726 1.00 81.00 162 SER A CA 1
ATOM 1268 C C . SER A 1 162 ? 1.375 -9.073 22.467 1.00 81.00 162 SER A C 1
ATOM 1270 O O . SER A 1 162 ? 0.33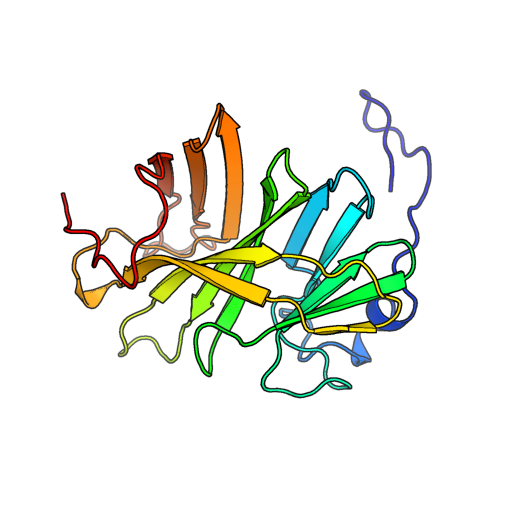1 -9.302 21.871 1.00 81.00 162 SER A O 1
ATOM 1272 N N . GLY A 1 163 ? 1.427 -9.111 23.802 1.00 75.88 163 GLY A N 1
ATOM 1273 C CA . GLY A 1 163 ? 0.236 -9.362 24.627 1.00 75.88 163 GLY A CA 1
ATOM 1274 C C . GLY A 1 163 ? -0.798 -8.224 24.610 1.00 75.88 163 GLY A C 1
ATOM 1275 O O . GLY A 1 163 ? -1.884 -8.384 25.165 1.00 75.88 163 GLY A O 1
ATOM 1276 N N . PHE A 1 164 ? -0.460 -7.076 24.012 1.00 78.00 164 PHE A N 1
ATOM 1277 C CA . PHE A 1 164 ? -1.329 -5.898 23.916 1.00 78.00 164 PHE A CA 1
ATOM 1278 C C . PHE A 1 164 ? -1.976 -5.721 22.542 1.00 78.00 164 PHE A C 1
ATOM 1280 O O . PHE A 1 164 ? -2.934 -4.958 22.440 1.00 78.00 164 PHE A O 1
ATOM 1287 N N . GLN A 1 165 ? -1.466 -6.407 21.520 1.00 83.12 165 GLN A N 1
ATOM 1288 C CA . GLN A 1 165 ? -1.991 -6.358 20.160 1.00 83.12 165 GLN A CA 1
ATOM 1289 C C . GLN A 1 165 ? -2.732 -7.656 19.854 1.00 83.12 165 GLN A C 1
ATOM 1291 O O . GLN A 1 165 ? -2.537 -8.684 20.506 1.00 83.12 165 GLN A O 1
ATOM 1296 N N . LYS A 1 166 ? -3.643 -7.597 18.895 1.00 86.25 166 LYS A N 1
ATOM 1297 C CA . LYS A 1 166 ? -4.499 -8.704 18.496 1.00 86.25 166 LYS A CA 1
ATOM 1298 C C . LYS A 1 166 ? -4.417 -8.885 16.993 1.00 86.25 166 LYS A C 1
ATOM 1300 O O . LYS A 1 166 ? -4.476 -7.920 16.237 1.00 86.25 166 LYS A O 1
ATOM 1305 N N . THR A 1 167 ? -4.419 -10.145 16.574 1.00 91.00 167 THR A N 1
ATOM 1306 C CA . THR A 1 167 ? -4.754 -10.494 15.195 1.00 91.00 167 THR A CA 1
ATOM 1307 C C . THR A 1 167 ? -6.257 -10.288 15.005 1.00 91.00 167 THR A C 1
ATOM 1309 O O . THR A 1 167 ? -7.075 -11.039 15.545 1.00 91.00 167 THR A O 1
ATOM 1312 N N . LEU A 1 168 ? -6.633 -9.245 14.272 1.00 91.81 168 LEU A N 1
ATOM 1313 C CA . LEU A 1 168 ? -8.008 -8.918 13.914 1.00 91.81 168 LEU A CA 1
ATOM 1314 C C . LEU A 1 168 ? -8.199 -9.188 12.427 1.00 91.81 168 LEU A C 1
ATOM 1316 O O . LEU A 1 168 ? -7.394 -8.751 11.614 1.00 91.81 168 LEU A O 1
ATOM 1320 N N . LEU A 1 169 ? -9.293 -9.862 12.070 1.00 93.25 169 LEU A N 1
ATOM 1321 C CA . LEU A 1 169 ? -9.759 -9.962 10.690 1.00 93.25 169 LEU A CA 1
ATOM 1322 C C . LEU A 1 169 ? -10.993 -9.078 10.529 1.00 93.25 169 LEU A C 1
ATOM 1324 O O . LEU A 1 169 ? -12.034 -9.333 11.137 1.00 93.25 169 LEU A O 1
ATOM 1328 N N . PHE A 1 170 ? -10.874 -8.047 9.703 1.00 92.69 170 PHE A N 1
ATOM 1329 C CA . PHE A 1 170 ? -11.933 -7.089 9.426 1.00 92.69 170 PHE A CA 1
ATOM 1330 C C . PHE A 1 170 ? -12.506 -7.346 8.036 1.00 92.69 170 PHE A C 1
ATOM 1332 O O . PHE A 1 170 ? -11.788 -7.242 7.048 1.00 92.69 170 PHE A O 1
ATOM 1339 N N . TYR A 1 171 ? -13.794 -7.684 7.951 1.00 94.50 171 TYR A N 1
ATOM 1340 C CA . TYR A 1 171 ? -14.505 -7.838 6.682 1.00 94.50 171 TYR A CA 1
ATOM 1341 C C . TYR A 1 171 ? -15.521 -6.713 6.525 1.00 94.50 171 TYR A C 1
ATOM 1343 O O . TYR A 1 171 ? -16.392 -6.540 7.380 1.00 94.50 171 TYR A O 1
ATOM 1351 N N . PHE A 1 172 ? -15.407 -5.943 5.449 1.00 91.94 172 PHE A N 1
ATOM 1352 C CA . PHE A 1 172 ? -16.252 -4.776 5.218 1.00 91.94 172 PHE A CA 1
ATOM 1353 C C . PHE A 1 172 ? -16.557 -4.589 3.735 1.00 91.94 172 PHE A C 1
ATOM 1355 O O . PHE A 1 172 ? -15.882 -5.128 2.859 1.00 91.94 172 PHE A O 1
ATOM 1362 N N . GLU A 1 173 ? -17.604 -3.815 3.473 1.00 92.94 173 GLU A N 1
ATOM 1363 C CA . GLU A 1 173 ? -18.033 -3.408 2.140 1.00 92.94 173 GLU A CA 1
ATOM 1364 C C . GLU A 1 173 ? -17.954 -1.885 2.040 1.00 92.94 173 GLU A C 1
ATOM 1366 O O . GLU A 1 173 ? -18.403 -1.180 2.947 1.00 92.94 173 GLU A O 1
ATOM 1371 N N . ILE A 1 174 ? -17.407 -1.371 0.939 1.00 88.00 174 ILE A N 1
ATOM 1372 C CA . ILE A 1 174 ? -17.476 0.054 0.617 1.00 88.00 174 ILE A CA 1
ATOM 1373 C C . ILE A 1 174 ? -18.815 0.300 -0.079 1.00 88.00 174 ILE A C 1
ATOM 1375 O O . ILE A 1 174 ? -19.008 -0.051 -1.243 1.00 88.00 174 ILE A O 1
ATOM 1379 N N . THR A 1 175 ? -19.759 0.905 0.639 1.00 82.31 175 THR A N 1
ATOM 1380 C CA . THR A 1 175 ? -21.093 1.206 0.108 1.00 82.31 175 THR A CA 1
ATOM 1381 C C . THR A 1 175 ? -21.177 2.659 -0.368 1.00 82.31 175 THR A C 1
ATOM 1383 O O . THR A 1 175 ? -21.164 3.574 0.453 1.00 82.31 175 THR A O 1
ATOM 1386 N N . GLY A 1 176 ? -21.322 2.873 -1.680 1.00 68.81 176 GLY A N 1
ATOM 1387 C CA . GLY A 1 176 ? -21.586 4.185 -2.295 1.00 68.81 176 GLY A CA 1
ATOM 1388 C C . GLY A 1 176 ? -20.489 4.684 -3.245 1.00 68.81 176 GLY A C 1
ATOM 1389 O O . GLY A 1 176 ? -19.353 4.227 -3.212 1.00 68.81 176 GLY A O 1
ATOM 1390 N N . THR A 1 177 ? -20.830 5.641 -4.112 1.00 52.25 177 THR A N 1
ATOM 1391 C CA . THR A 1 177 ? -19.851 6.432 -4.879 1.00 52.25 177 THR A CA 1
ATOM 1392 C C . THR A 1 177 ? -19.351 7.562 -3.995 1.00 52.25 177 THR A C 1
ATOM 1394 O O . THR A 1 177 ? -20.164 8.418 -3.657 1.00 52.25 177 THR A O 1
ATOM 1397 N N . VAL A 1 178 ? -18.063 7.540 -3.626 1.00 48.62 178 VAL A N 1
ATOM 1398 C CA . VAL A 1 178 ? -17.379 8.504 -2.739 1.00 48.62 178 VAL A CA 1
ATOM 1399 C C . VAL A 1 178 ? -17.940 9.928 -2.892 1.00 48.62 178 VAL A C 1
ATOM 1401 O O . VAL A 1 178 ? -17.606 10.604 -3.867 1.00 48.62 178 VAL A O 1
ATOM 1404 N N . PRO A 1 179 ? -18.772 10.422 -1.956 1.00 43.97 179 PRO A N 1
ATOM 1405 C CA . PRO A 1 179 ? -18.936 11.846 -1.755 1.00 43.97 179 PRO A CA 1
ATOM 1406 C C . PRO A 1 179 ? -17.856 12.293 -0.765 1.00 43.97 179 PRO A C 1
ATOM 1408 O O . PRO A 1 179 ? -17.498 11.563 0.158 1.00 43.97 179 PRO A O 1
ATOM 1411 N N . GLU A 1 180 ? -17.336 13.493 -0.983 1.00 44.59 180 GLU A N 1
ATOM 1412 C CA . GLU A 1 180 ? -16.393 14.207 -0.124 1.00 44.59 180 GLU A CA 1
ATOM 1413 C C . GLU A 1 180 ? -16.653 13.946 1.381 1.00 44.59 180 GLU A C 1
ATOM 1415 O O . GLU A 1 180 ? -17.663 14.375 1.931 1.00 44.59 180 GLU A O 1
ATOM 1420 N N . LEU A 1 181 ? -15.749 13.178 2.008 1.00 45.16 181 LEU A N 1
ATOM 1421 C CA . LEU A 1 181 ? -15.619 12.918 3.451 1.00 45.16 181 LEU A CA 1
ATOM 1422 C C . LEU A 1 181 ? -16.932 12.628 4.213 1.00 45.16 181 LEU A C 1
ATOM 1424 O O . LEU A 1 181 ? -17.402 13.439 5.009 1.00 45.16 181 LEU A O 1
ATOM 1428 N N . ALA A 1 182 ? -17.462 11.410 4.081 1.00 42.06 182 ALA A N 1
ATOM 1429 C CA . ALA A 1 182 ? -18.356 10.857 5.099 1.00 42.06 182 ALA A CA 1
ATOM 1430 C C . ALA A 1 182 ? -17.523 10.214 6.221 1.00 42.06 182 ALA A C 1
ATOM 1432 O O . ALA A 1 182 ? -16.845 9.207 6.015 1.00 42.06 182 ALA A O 1
ATOM 1433 N N . THR A 1 183 ? -17.568 10.792 7.420 1.00 45.88 183 THR A N 1
ATOM 1434 C CA . THR A 1 183 ? -17.045 10.168 8.638 1.00 45.88 183 THR A CA 1
ATOM 1435 C C . THR A 1 183 ? -17.843 8.898 8.928 1.00 45.88 183 THR A C 1
ATOM 1437 O O . THR A 1 183 ? -19.026 8.943 9.272 1.00 45.88 183 THR A O 1
ATOM 1440 N N . ALA A 1 184 ? -17.209 7.739 8.746 1.00 49.53 184 ALA A N 1
ATOM 1441 C CA . ALA A 1 184 ? -17.820 6.456 9.060 1.00 49.53 184 ALA A CA 1
ATOM 1442 C C . ALA A 1 184 ? -18.137 6.396 10.564 1.00 49.53 184 ALA A C 1
ATOM 1444 O O . ALA A 1 184 ? -17.269 6.624 11.405 1.00 49.53 184 ALA A O 1
ATOM 1445 N N . THR A 1 185 ? -19.398 6.126 10.905 1.00 36.22 185 THR A N 1
ATOM 1446 C CA . THR A 1 185 ? -19.865 6.066 12.297 1.00 36.22 185 THR A CA 1
ATOM 1447 C C . THR A 1 185 ? -19.569 4.680 12.892 1.00 36.22 185 THR A C 1
ATOM 1449 O O . THR A 1 185 ? -19.787 3.687 12.191 1.00 36.22 185 THR A O 1
ATOM 1452 N N . PRO A 1 186 ? -19.105 4.572 14.151 1.00 42.16 186 PRO A N 1
ATOM 1453 C CA . PRO A 1 186 ? -18.774 3.282 14.766 1.00 42.16 186 PRO A CA 1
ATOM 1454 C C . PRO A 1 186 ? -20.010 2.382 14.930 1.00 42.16 186 PRO A C 1
ATOM 1456 O O . PRO A 1 186 ? -21.121 2.888 15.113 1.00 42.16 186 PRO A O 1
ATOM 1459 N N . ARG A 1 187 ? -19.816 1.056 14.916 1.00 42.47 187 ARG A N 1
ATOM 1460 C CA . ARG A 1 187 ? -20.775 0.070 15.445 1.00 42.47 187 ARG A CA 1
ATOM 1461 C C . ARG A 1 187 ? -20.207 -0.604 16.680 1.00 42.47 187 ARG A C 1
ATOM 1463 O O . ARG A 1 187 ? -19.012 -0.967 16.627 1.00 42.47 187 ARG A O 1
#

Foldseek 3Di:
DDADPVRHDDDDQDAAPCLVDCQQAPHPQFHWQEWEAFPPLGIKTFTQAHTPPDDRQWGWIAGSVQAMEIEGAPDNQKTFQEWYADPVRWIWTWIWRDDDPVAKIKIWTKTWADDPDDSYYYIDIGTQAMDIVVLVDPDFAWRYKYDDDDQKIWIWHDQVPDPVGDTDIDIDGRPDDDDDDDHDHDD

Mean predicted aligned error: 5.94 Å

Sequence (187 aa):
ASYSARGEHLEDVALPEVLRDGANYQDANKELESLASHPEAGILTAPEAPLTIDAPDRLAIYSLSGRRWQFEPVGEHSALVGMETAPGGDVYVLERNFKSIFKPITFALRRVHLSETPPYADARVTDVVRFVSSDGWAIDNFEAIARHEGERFFMISDDNRSGFQKTLLFYFEITGTVPELATATPR